Protein AF-A0A9W6XX71-F1 (afdb_monomer_lite)

pLDDT: mean 75.51, std 20.12, range [29.86, 96.31]

Radius of gyration: 28.64 Å; chains: 1; bounding box: 85×58×69 Å

Sequence (251 aa):
MATVGEQLQADGKAQLTMVEPDAYIDMEMAMSICALSDIKEYWCGKMFLGQRDFTDTMSPDRFLDFRSALQVHRTDDASPAQPALEPVAQLAAELASSIPHPPAESPAESAASTPEPATPRSTPEADTSSPDSLWHSRPMLHHFQRKFASIAVPTGVCTLGTVRVNLIDKWNKEAVSESVERVQQADRGYWELVAAVDAPPGANKSKAVHDRAQAKLLAHERTAFVTTLRFSSNAGYLIFKEKSVVAMGLT

Organism: NCBI:txid1490495

Structure (mmCIF, N/CA/C/O backbone):
data_AF-A0A9W6XX71-F1
#
_entry.id   AF-A0A9W6XX71-F1
#
loop_
_atom_site.group_PDB
_atom_site.id
_atom_site.type_symbol
_atom_site.label_atom_id
_atom_site.label_alt_id
_atom_site.label_comp_id
_atom_site.label_asym_id
_atom_site.label_entity_id
_atom_site.label_seq_id
_atom_site.pdbx_PDB_ins_code
_atom_site.Cartn_x
_atom_site.Cartn_y
_atom_site.Cartn_z
_atom_site.occupancy
_atom_site.B_iso_or_equiv
_atom_site.auth_seq_id
_atom_site.auth_comp_id
_atom_site.auth_asym_id
_atom_site.auth_atom_id
_atom_site.pdbx_PDB_model_num
ATOM 1 N N . MET A 1 1 ? 14.678 -5.775 19.109 1.00 42.50 1 MET A N 1
ATOM 2 C CA . MET A 1 1 ? 13.488 -5.610 18.271 1.00 42.50 1 MET A CA 1
ATOM 3 C C . MET A 1 1 ? 12.765 -4.467 18.928 1.00 42.50 1 MET A C 1
ATOM 5 O O . MET A 1 1 ? 12.463 -4.655 20.090 1.00 42.50 1 MET A O 1
ATOM 9 N N . ALA A 1 2 ? 12.592 -3.309 18.287 1.00 43.47 2 ALA A N 1
ATOM 10 C CA . ALA A 1 2 ? 11.574 -2.388 18.782 1.00 43.47 2 ALA A CA 1
ATOM 11 C C . ALA A 1 2 ? 10.251 -3.018 18.359 1.00 43.47 2 ALA A C 1
ATOM 13 O O . ALA A 1 2 ? 9.861 -2.981 17.194 1.00 43.47 2 ALA A O 1
ATOM 14 N N . THR A 1 3 ? 9.720 -3.844 19.248 1.00 65.44 3 THR A N 1
ATOM 15 C CA . THR A 1 3 ? 8.626 -4.764 18.940 1.00 65.44 3 THR A CA 1
ATOM 16 C C . THR A 1 3 ? 7.361 -3.923 18.755 1.00 65.44 3 THR A C 1
ATOM 18 O O . THR A 1 3 ? 7.221 -2.920 19.442 1.00 65.44 3 THR A O 1
ATOM 21 N N . VAL A 1 4 ? 6.417 -4.288 17.879 1.00 68.00 4 VAL A N 1
ATOM 22 C CA . VAL A 1 4 ? 5.135 -3.554 17.698 1.00 68.00 4 VAL A CA 1
ATOM 23 C C . VAL A 1 4 ? 4.481 -3.177 19.044 1.00 68.00 4 VAL A C 1
ATOM 25 O O . VAL A 1 4 ? 3.902 -2.103 19.190 1.00 68.00 4 VAL A O 1
ATOM 28 N N . GLY A 1 5 ? 4.655 -4.024 20.066 1.00 66.94 5 GLY A N 1
ATOM 29 C CA . GLY A 1 5 ? 4.236 -3.751 21.441 1.00 66.94 5 GLY A CA 1
ATOM 30 C C . GLY A 1 5 ? 4.867 -2.519 22.107 1.00 66.94 5 GLY A C 1
ATOM 31 O O . GLY A 1 5 ? 4.172 -1.847 22.858 1.00 66.94 5 GLY A O 1
ATOM 32 N N . GLU A 1 6 ? 6.125 -2.179 21.828 1.00 73.19 6 GLU A N 1
ATOM 33 C CA . GLU A 1 6 ? 6.808 -0.995 22.374 1.00 73.19 6 GLU A CA 1
ATOM 34 C C . GLU A 1 6 ? 6.252 0.302 21.779 1.00 73.19 6 GLU A C 1
ATOM 36 O O . GLU A 1 6 ? 5.999 1.250 22.519 1.00 73.19 6 GLU A O 1
ATOM 41 N N . GLN A 1 7 ? 5.985 0.328 20.467 1.00 73.50 7 GLN A N 1
ATOM 42 C CA . GLN A 1 7 ? 5.365 1.483 19.810 1.00 73.50 7 GLN A CA 1
ATOM 43 C C . GLN A 1 7 ? 3.929 1.690 20.303 1.00 73.50 7 GLN A C 1
ATOM 45 O O . GLN A 1 7 ? 3.541 2.803 20.649 1.00 73.50 7 GLN A O 1
ATOM 50 N N . LEU A 1 8 ? 3.153 0.608 20.412 1.00 74.69 8 LEU A N 1
ATOM 51 C CA . LEU A 1 8 ? 1.806 0.670 20.978 1.00 74.69 8 LEU A CA 1
ATOM 52 C C . LEU A 1 8 ? 1.830 1.155 22.435 1.00 74.69 8 LEU A C 1
ATOM 54 O O . LEU A 1 8 ? 0.989 1.963 22.821 1.00 74.69 8 LEU A O 1
ATOM 58 N N . GLN A 1 9 ? 2.805 0.717 23.234 1.00 78.12 9 GLN A N 1
ATOM 59 C CA . GLN A 1 9 ? 2.955 1.163 24.618 1.00 78.12 9 GLN A CA 1
ATOM 60 C C . GLN A 1 9 ? 3.371 2.639 24.715 1.00 78.12 9 GLN A C 1
ATOM 62 O O . GLN A 1 9 ? 2.862 3.351 25.582 1.00 78.12 9 GLN A O 1
ATOM 67 N N . ALA A 1 10 ? 4.240 3.119 23.819 1.00 76.75 10 ALA A N 1
ATOM 68 C CA . ALA A 1 10 ? 4.593 4.537 23.709 1.00 76.75 10 ALA A CA 1
ATOM 69 C C . ALA A 1 10 ? 3.375 5.406 23.352 1.00 76.75 10 ALA A C 1
ATOM 71 O O . ALA A 1 10 ? 3.219 6.504 23.885 1.00 76.75 10 ALA A O 1
ATOM 72 N N . ASP A 1 11 ? 2.463 4.873 22.537 1.00 75.12 11 ASP A N 1
ATOM 73 C CA . ASP A 1 11 ? 1.189 5.509 22.189 1.00 75.12 11 ASP A CA 1
ATOM 74 C C . ASP A 1 11 ? 0.114 5.369 23.293 1.00 75.12 11 ASP A C 1
ATOM 76 O O . ASP A 1 11 ? -1.035 5.773 23.103 1.00 75.12 11 ASP A O 1
ATOM 80 N N . GLY A 1 12 ? 0.460 4.792 24.453 1.00 79.38 12 GLY A N 1
ATOM 81 C CA . GLY A 1 12 ? -0.449 4.589 25.587 1.00 79.38 12 GLY A CA 1
ATOM 82 C C . GLY A 1 12 ? -1.476 3.470 25.385 1.00 79.38 12 GLY A C 1
ATOM 83 O O . GLY A 1 12 ? -2.470 3.409 26.112 1.00 79.38 12 GLY A O 1
ATOM 84 N N . LYS A 1 13 ? -1.268 2.591 24.400 1.00 82.50 13 LYS A N 1
ATOM 85 C CA . LYS A 1 13 ? -2.154 1.466 24.078 1.00 82.50 13 LYS A CA 1
ATOM 86 C C . LYS A 1 13 ? -1.747 0.202 24.833 1.00 82.50 13 LYS A C 1
ATOM 88 O O . LYS A 1 13 ? -0.634 0.071 25.341 1.00 82.50 13 LYS A O 1
ATOM 93 N N . ALA A 1 14 ? -2.677 -0.750 24.900 1.00 80.44 14 ALA A N 1
ATOM 94 C CA . ALA A 1 14 ? -2.453 -2.035 25.554 1.00 80.44 14 ALA A CA 1
ATOM 95 C C . ALA A 1 14 ? -1.282 -2.801 24.913 1.00 80.44 14 ALA A C 1
ATOM 97 O O . ALA A 1 14 ? -1.159 -2.831 23.680 1.00 80.44 14 ALA A O 1
ATOM 98 N N . GLN A 1 15 ? -0.466 -3.441 25.761 1.00 78.38 15 GLN A N 1
ATOM 99 C CA . GLN A 1 15 ? 0.651 -4.287 25.338 1.00 78.38 15 GLN A CA 1
ATOM 100 C C . GLN A 1 15 ? 0.192 -5.382 24.378 1.00 78.38 15 GLN A C 1
ATOM 102 O O . GLN A 1 15 ? -0.937 -5.869 24.455 1.00 78.38 15 GLN A O 1
ATOM 107 N N . LEU A 1 16 ? 1.092 -5.747 23.469 1.00 80.19 16 LEU A N 1
ATOM 108 C CA . LEU A 1 16 ? 0.837 -6.764 22.468 1.00 80.19 16 LEU A CA 1
ATOM 109 C C . LEU A 1 16 ? 0.915 -8.162 23.089 1.00 80.19 16 LEU A C 1
ATOM 111 O O . LEU A 1 16 ? 1.898 -8.488 23.756 1.00 80.19 16 LEU A O 1
ATOM 115 N N . THR A 1 17 ? -0.089 -9.000 22.851 1.00 82.88 17 THR A N 1
ATOM 116 C CA . THR A 1 17 ? -0.022 -10.422 23.220 1.00 82.88 17 THR A CA 1
ATOM 117 C C . THR A 1 17 ? 0.610 -11.241 22.095 1.00 82.88 17 THR A C 1
ATOM 119 O O . THR A 1 17 ? 0.560 -10.856 20.930 1.00 82.88 17 THR A O 1
ATOM 122 N N . MET A 1 18 ? 1.190 -12.399 22.421 1.00 78.38 18 MET A N 1
ATOM 123 C CA . MET A 1 18 ? 1.853 -13.262 21.429 1.00 78.38 18 MET A CA 1
ATOM 124 C C . MET A 1 18 ? 0.913 -13.796 20.336 1.00 78.38 18 MET A C 1
ATOM 126 O O . MET A 1 18 ? 1.398 -14.179 19.281 1.00 78.38 18 MET A O 1
ATOM 130 N N . VAL A 1 19 ? -0.403 -13.816 20.575 1.00 87.44 19 VAL A N 1
ATOM 131 C CA . VAL A 1 19 ? -1.414 -14.312 19.621 1.00 87.44 19 VAL A CA 1
ATOM 132 C C . VAL A 1 19 ? -1.949 -13.226 18.684 1.00 87.44 19 VAL A C 1
ATOM 134 O O . VAL A 1 19 ? -2.526 -13.534 17.646 1.00 87.44 19 VAL A O 1
ATOM 137 N N . GLU A 1 20 ? -1.768 -11.948 19.028 1.00 87.75 20 GLU A N 1
ATOM 138 C CA . GLU A 1 20 ? -2.279 -10.831 18.225 1.00 87.75 20 GLU A CA 1
ATOM 139 C C . GLU A 1 20 ? -1.620 -10.704 16.839 1.00 87.75 20 GLU A C 1
ATOM 141 O O . GLU A 1 20 ? -2.350 -10.416 15.890 1.00 87.75 20 GLU A O 1
ATOM 146 N N . PRO A 1 21 ? -0.298 -10.923 16.663 1.00 89.88 21 PRO A N 1
ATOM 147 C CA . PRO A 1 21 ? 0.316 -10.937 15.336 1.00 89.88 21 PRO A CA 1
ATOM 148 C C . PRO A 1 21 ? -0.280 -11.991 14.404 1.00 89.88 21 PRO A C 1
ATOM 150 O O . PRO A 1 21 ? -0.559 -11.684 13.248 1.00 89.88 21 PRO A O 1
ATOM 153 N N . ASP A 1 22 ? -0.499 -13.207 14.909 1.00 90.69 22 ASP A N 1
ATOM 154 C CA . ASP A 1 22 ? -1.065 -14.304 14.120 1.00 90.69 22 ASP A CA 1
ATOM 155 C C . ASP A 1 22 ? -2.507 -13.976 13.720 1.00 90.69 22 ASP A C 1
ATOM 157 O O . ASP A 1 22 ? -2.851 -14.047 12.543 1.00 90.69 22 ASP A O 1
ATOM 161 N N . ALA A 1 23 ? -3.312 -13.476 14.665 1.00 92.62 23 ALA A N 1
ATOM 162 C CA . ALA A 1 23 ? -4.669 -13.008 14.391 1.00 92.62 23 ALA A CA 1
ATOM 163 C C . ALA A 1 23 ? -4.703 -11.894 13.328 1.00 92.62 23 ALA A C 1
ATOM 165 O O . ALA A 1 23 ? -5.550 -11.909 12.438 1.00 92.62 23 ALA A O 1
ATOM 166 N N . TYR A 1 24 ? -3.770 -10.939 13.381 1.00 93.19 24 TYR A N 1
ATOM 167 C CA . TYR A 1 24 ? -3.655 -9.890 12.367 1.00 93.19 24 TYR A CA 1
ATOM 168 C C . TYR A 1 24 ? -3.319 -10.459 10.979 1.00 93.19 24 TYR A C 1
ATOM 170 O O . TYR A 1 24 ? -3.947 -10.074 9.991 1.00 93.19 24 TYR A O 1
ATOM 178 N N . ILE A 1 25 ? -2.351 -11.380 10.897 1.00 91.81 25 ILE A N 1
ATOM 179 C CA . ILE A 1 25 ? -1.960 -12.028 9.636 1.00 91.81 25 ILE A CA 1
ATOM 180 C C . ILE A 1 25 ? -3.136 -12.822 9.060 1.00 91.81 25 ILE A C 1
ATOM 182 O O . ILE A 1 25 ? -3.429 -12.691 7.872 1.00 91.81 25 ILE A O 1
ATOM 186 N N . ASP A 1 26 ? -3.841 -13.588 9.891 1.00 92.19 26 ASP A N 1
ATOM 187 C CA . ASP A 1 26 ? -5.021 -14.356 9.488 1.00 92.19 26 ASP A CA 1
ATOM 188 C C . ASP A 1 26 ? -6.131 -13.452 8.946 1.00 92.19 26 ASP A C 1
ATOM 190 O O . ASP A 1 26 ? -6.751 -13.770 7.929 1.00 92.19 26 ASP A O 1
ATOM 194 N N . MET A 1 27 ? -6.346 -12.287 9.561 1.00 92.00 27 MET A N 1
ATOM 195 C CA . MET A 1 27 ? -7.309 -11.305 9.061 1.00 92.00 27 MET A CA 1
ATOM 196 C C . MET A 1 27 ? -6.878 -10.697 7.724 1.00 92.00 27 MET A C 1
ATOM 198 O O . MET A 1 27 ? -7.704 -10.619 6.819 1.00 92.00 27 MET A O 1
ATOM 202 N N . GLU A 1 28 ? -5.608 -10.321 7.544 1.00 92.56 28 GLU A N 1
ATOM 203 C CA . GLU A 1 28 ? -5.100 -9.850 6.241 1.00 92.56 28 GLU A CA 1
ATOM 204 C C . GLU A 1 28 ? -5.256 -10.929 5.153 1.00 92.56 28 GLU A C 1
ATOM 206 O O . GLU A 1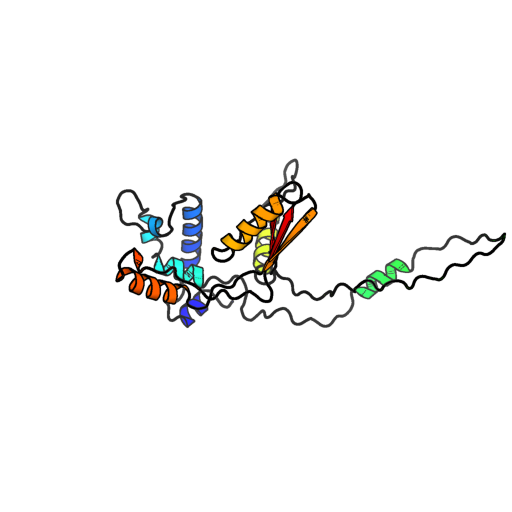 28 ? -5.676 -10.632 4.030 1.00 92.56 28 GLU A O 1
ATOM 211 N N . MET A 1 29 ? -5.003 -12.201 5.489 1.00 91.44 29 MET A N 1
ATOM 212 C CA . MET A 1 29 ? -5.257 -13.324 4.581 1.00 91.44 29 MET A CA 1
ATOM 213 C C . MET A 1 29 ? -6.748 -13.450 4.248 1.00 91.44 29 MET A C 1
ATOM 215 O O . MET A 1 29 ? -7.099 -13.535 3.069 1.00 91.44 29 MET A O 1
ATOM 219 N N . ALA A 1 30 ? -7.635 -13.402 5.243 1.00 90.62 30 ALA A N 1
ATOM 220 C CA . ALA A 1 30 ? -9.079 -13.481 5.033 1.00 90.62 30 ALA A CA 1
ATOM 221 C C . ALA A 1 30 ? -9.603 -12.326 4.161 1.00 90.62 30 ALA A C 1
ATOM 223 O O . ALA A 1 30 ? -10.383 -12.557 3.236 1.00 90.62 30 ALA A O 1
ATOM 224 N N . MET A 1 31 ? -9.122 -11.099 4.385 1.00 91.00 31 MET A N 1
ATOM 225 C CA . MET A 1 31 ? -9.464 -9.922 3.572 1.00 91.00 31 MET A CA 1
ATOM 226 C C . MET A 1 31 ? -8.976 -10.050 2.126 1.00 91.00 31 MET A C 1
ATOM 228 O O . MET A 1 31 ? -9.630 -9.554 1.210 1.00 91.00 31 MET A O 1
ATOM 232 N N . SER A 1 32 ? -7.847 -10.730 1.896 1.00 88.38 32 SER A N 1
ATOM 233 C CA . SER A 1 32 ? -7.346 -10.982 0.538 1.00 88.38 32 SER A CA 1
ATOM 234 C C . SER A 1 32 ? -8.200 -11.990 -0.244 1.00 88.38 32 SER A C 1
ATOM 236 O O . SER A 1 32 ? -8.282 -11.904 -1.469 1.00 88.38 32 SER A O 1
ATOM 238 N N . ILE A 1 33 ? -8.861 -12.920 0.457 1.00 87.56 33 ILE A N 1
ATOM 239 C CA . ILE A 1 33 ? -9.745 -13.939 -0.132 1.00 87.56 33 ILE A CA 1
ATOM 240 C C . ILE A 1 33 ? -11.153 -13.369 -0.353 1.00 87.56 33 ILE A C 1
ATOM 242 O O . ILE A 1 33 ? -11.762 -13.597 -1.398 1.00 87.56 33 ILE A O 1
ATOM 246 N N . CYS A 1 34 ? -11.662 -12.607 0.615 1.00 84.88 34 CYS A N 1
ATOM 247 C CA . CYS A 1 34 ? -13.011 -12.048 0.617 1.00 84.88 34 CYS A CA 1
ATOM 248 C C . CYS A 1 34 ? -12.976 -10.534 0.386 1.00 84.88 34 CYS A C 1
ATOM 250 O O . CYS A 1 34 ? -13.269 -9.766 1.294 1.00 84.88 34 CYS A O 1
ATOM 252 N N . ALA A 1 35 ? -12.627 -10.094 -0.824 1.00 83.56 35 ALA A N 1
ATOM 253 C CA . ALA A 1 35 ? -12.473 -8.671 -1.116 1.00 83.56 35 ALA A CA 1
ATOM 254 C C . ALA A 1 35 ? -13.804 -7.895 -1.009 1.00 83.56 35 ALA A C 1
ATOM 256 O O . ALA A 1 35 ? -14.658 -7.962 -1.895 1.00 83.56 35 ALA A O 1
ATOM 257 N N . LEU A 1 36 ? -13.953 -7.127 0.071 1.00 84.81 36 LEU A N 1
ATOM 258 C CA . LEU A 1 36 ? -15.011 -6.132 0.258 1.00 84.81 36 LEU A CA 1
ATOM 259 C C . LEU A 1 36 ? -14.553 -4.742 -0.204 1.00 84.81 36 LEU A C 1
ATOM 261 O O . LEU A 1 36 ? -13.358 -4.480 -0.358 1.00 84.81 36 LEU A O 1
ATOM 265 N N . SER A 1 37 ? -15.512 -3.845 -0.450 1.00 80.06 37 SER A N 1
ATOM 266 C CA . SER A 1 37 ? -15.225 -2.533 -1.055 1.00 80.06 37 SER A CA 1
ATOM 267 C C . SER A 1 37 ? -14.650 -1.543 -0.043 1.00 80.06 37 SER A C 1
ATOM 269 O O . SER A 1 37 ? -13.832 -0.693 -0.398 1.00 80.06 37 SER A O 1
ATOM 271 N N . ASP A 1 38 ? -15.073 -1.651 1.217 1.00 83.06 38 ASP A N 1
ATOM 272 C CA . ASP A 1 38 ? -14.593 -0.829 2.326 1.00 83.06 38 ASP A CA 1
ATOM 273 C C . ASP A 1 38 ? -14.140 -1.735 3.476 1.00 83.06 38 ASP A C 1
ATOM 275 O O . ASP A 1 38 ? -14.803 -2.709 3.834 1.00 83.06 38 ASP A O 1
ATOM 279 N N . ILE A 1 39 ? -13.018 -1.379 4.102 1.00 86.25 39 ILE A N 1
ATOM 280 C CA . ILE A 1 39 ? -12.500 -2.070 5.283 1.00 86.25 39 ILE A CA 1
ATOM 281 C C . ILE A 1 39 ? -13.529 -2.134 6.423 1.00 86.25 39 ILE A C 1
ATOM 283 O O . ILE A 1 39 ? -13.549 -3.082 7.198 1.00 86.25 39 ILE A O 1
ATOM 287 N N . LYS A 1 40 ? -14.431 -1.154 6.523 1.00 85.94 40 LYS A N 1
ATOM 288 C CA . LYS A 1 40 ? -15.486 -1.136 7.547 1.00 85.94 40 LYS A CA 1
ATOM 289 C C . LYS A 1 40 ? -16.535 -2.227 7.353 1.00 85.94 40 LYS A C 1
ATOM 291 O O . LYS A 1 40 ? -17.242 -2.548 8.306 1.00 85.94 40 LYS A O 1
ATOM 296 N N . GLU A 1 41 ? -16.661 -2.772 6.146 1.00 87.69 41 GLU A N 1
ATOM 297 C CA . GLU A 1 41 ? -17.628 -3.831 5.850 1.00 87.69 41 GLU A CA 1
ATOM 298 C C . GLU A 1 41 ? -1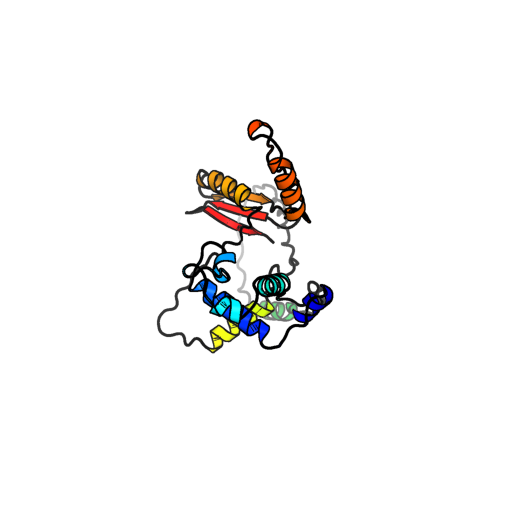7.245 -5.136 6.558 1.00 87.69 41 GLU A C 1
ATOM 300 O O . GLU A 1 41 ? -18.121 -5.804 7.096 1.00 87.69 41 GLU A O 1
ATOM 305 N N . TYR A 1 42 ? -15.950 -5.436 6.712 1.00 88.19 42 TYR A N 1
ATOM 306 C CA . TYR A 1 42 ? -15.500 -6.650 7.409 1.00 88.19 42 TYR A CA 1
ATOM 307 C C . TYR A 1 42 ? -16.002 -6.737 8.859 1.00 88.19 42 TYR A C 1
ATOM 309 O O . TYR A 1 42 ? -16.332 -7.821 9.332 1.00 88.19 42 TYR A O 1
ATOM 317 N N . TRP A 1 43 ? -16.153 -5.595 9.536 1.00 90.81 43 TRP A N 1
ATOM 318 C CA . TRP A 1 43 ? -16.686 -5.497 10.902 1.00 90.81 43 TRP A CA 1
ATOM 319 C C . TRP A 1 43 ? -18.154 -5.044 10.957 1.00 90.81 43 TRP A C 1
ATOM 321 O O . TRP A 1 43 ? -18.648 -4.614 12.002 1.00 90.81 43 TRP A O 1
ATOM 331 N N . CYS A 1 44 ? -18.887 -5.089 9.841 1.00 85.25 44 CYS A N 1
ATOM 332 C CA . CYS A 1 44 ? -20.272 -4.636 9.815 1.00 85.25 44 CYS A CA 1
ATOM 333 C C . CYS A 1 44 ? -21.206 -5.644 10.505 1.00 85.25 44 CYS A C 1
ATOM 335 O O . CYS A 1 44 ? -21.386 -6.762 10.043 1.00 85.25 44 CYS A O 1
ATOM 337 N N . GLY A 1 45 ? -21.915 -5.231 11.558 1.00 77.69 45 GLY A N 1
ATOM 338 C CA . GLY A 1 45 ? -22.895 -6.090 12.249 1.00 77.69 45 GLY A CA 1
ATOM 339 C C . GLY A 1 45 ? -24.205 -6.354 11.486 1.00 77.69 45 GLY A C 1
ATOM 340 O O . GLY A 1 45 ? -25.164 -6.862 12.065 1.00 77.69 45 GLY A O 1
ATOM 341 N N . LYS A 1 46 ? -24.311 -5.961 10.210 1.00 79.75 46 LYS A N 1
ATOM 342 C CA . LYS A 1 46 ? -25.521 -6.184 9.403 1.00 79.75 46 LYS A CA 1
ATOM 343 C C . LYS A 1 46 ? -25.565 -7.639 8.933 1.00 79.75 46 LYS A C 1
ATOM 345 O O . LYS A 1 46 ? -24.575 -8.131 8.405 1.00 79.75 46 LYS A O 1
ATOM 350 N N . MET A 1 47 ? -26.740 -8.276 9.017 1.00 67.62 47 MET A N 1
ATOM 351 C CA . MET A 1 47 ? -26.958 -9.712 8.730 1.00 67.62 47 MET A CA 1
ATOM 352 C C . MET A 1 47 ? -26.475 -10.223 7.355 1.00 67.62 47 MET A C 1
ATOM 354 O O . MET A 1 47 ? -26.410 -11.431 7.163 1.00 67.62 47 MET A O 1
ATOM 358 N N . PHE A 1 48 ? -26.133 -9.339 6.413 1.00 67.44 48 PHE A N 1
ATOM 359 C CA . PHE A 1 48 ? -25.710 -9.699 5.054 1.00 67.44 48 PHE A CA 1
ATOM 360 C C . PHE A 1 48 ? -24.392 -9.051 4.608 1.00 67.44 48 PHE A C 1
ATOM 362 O O . PHE A 1 48 ? -24.010 -9.204 3.453 1.00 67.44 48 PHE A O 1
ATOM 369 N N . LEU A 1 49 ? -23.732 -8.279 5.477 1.00 61.88 49 LEU A N 1
ATOM 370 C CA . LEU A 1 49 ? -22.631 -7.388 5.084 1.00 61.88 49 LEU A CA 1
ATOM 371 C C . LEU A 1 49 ? -21.400 -7.474 5.991 1.00 61.88 49 LEU A C 1
ATOM 373 O O . LEU A 1 49 ? -20.479 -6.700 5.776 1.00 61.88 49 LEU A O 1
ATOM 377 N N . GLY A 1 50 ? -21.354 -8.397 6.956 1.00 63.19 50 GLY A N 1
ATOM 378 C CA . GLY A 1 50 ? -20.136 -8.660 7.721 1.00 63.19 50 GLY A CA 1
ATOM 379 C C . GLY A 1 50 ? -19.984 -10.120 8.124 1.00 63.19 50 GLY A C 1
ATOM 380 O O . GLY A 1 50 ? -20.959 -10.870 8.215 1.00 63.19 50 GLY A O 1
ATOM 381 N N . GLN A 1 51 ? -18.734 -10.516 8.354 1.00 75.00 51 GLN A N 1
ATOM 382 C CA . GLN A 1 51 ? -18.390 -11.809 8.929 1.00 75.00 51 GLN A CA 1
ATOM 383 C C . GLN A 1 51 ? -18.200 -11.634 10.430 1.00 75.00 51 GLN A C 1
ATOM 385 O O . GLN A 1 51 ? -17.351 -10.870 10.885 1.00 75.00 51 GLN A O 1
ATOM 390 N N . ARG A 1 52 ? -18.995 -12.370 11.207 1.00 81.38 52 ARG A N 1
ATOM 391 C CA . ARG A 1 52 ? -18.940 -12.333 12.670 1.00 81.38 52 ARG A CA 1
ATOM 392 C C . ARG A 1 52 ? -17.546 -12.694 13.200 1.00 81.38 52 ARG A C 1
ATOM 394 O O . ARG A 1 52 ? -17.088 -12.071 14.153 1.00 81.38 52 ARG A O 1
ATOM 401 N N . ASP A 1 53 ? -16.851 -13.577 12.486 1.00 86.19 53 ASP A N 1
ATOM 402 C CA . ASP A 1 53 ? -15.487 -14.011 12.788 1.00 86.19 53 ASP A CA 1
ATOM 403 C C . ASP A 1 53 ? -14.502 -12.836 12.887 1.00 86.19 53 ASP A C 1
ATOM 405 O O . ASP A 1 53 ? -13.673 -12.824 13.784 1.00 86.19 53 ASP A O 1
ATOM 409 N N . PHE A 1 54 ? -14.633 -11.786 12.064 1.00 88.75 54 PHE A N 1
ATOM 410 C CA . PHE A 1 54 ? -13.734 -10.625 12.140 1.00 88.75 54 PHE A CA 1
ATOM 411 C C . PHE A 1 54 ? -13.858 -9.882 13.469 1.00 88.75 54 PHE A C 1
ATOM 413 O O . PHE A 1 54 ? -12.855 -9.462 14.040 1.00 88.75 54 PHE A O 1
ATOM 420 N N . THR A 1 55 ? -15.089 -9.726 13.962 1.00 87.06 55 THR A N 1
ATOM 421 C CA . THR A 1 55 ? -15.346 -9.051 15.242 1.00 87.06 55 THR A CA 1
ATOM 422 C C . THR A 1 55 ? -14.888 -9.906 16.417 1.00 87.06 55 THR A C 1
ATOM 424 O O . THR A 1 55 ? -14.373 -9.365 17.395 1.00 87.06 55 THR A O 1
ATOM 427 N N . ASP A 1 56 ? -15.048 -11.224 16.303 1.00 89.50 56 ASP A N 1
ATOM 428 C CA . ASP A 1 56 ? -14.641 -12.180 17.330 1.00 89.50 56 ASP A CA 1
ATOM 429 C C . ASP A 1 56 ? -13.102 -12.347 17.376 1.00 89.50 56 ASP A C 1
ATOM 431 O O . ASP A 1 56 ? -12.552 -12.602 18.447 1.00 89.50 56 ASP A O 1
ATOM 435 N N . THR A 1 57 ? -12.391 -12.147 16.254 1.00 91.50 57 THR A N 1
ATOM 436 C CA . THR A 1 57 ? -10.920 -12.222 16.174 1.00 91.50 57 THR A CA 1
ATOM 437 C C . THR A 1 57 ? -10.223 -10.964 16.697 1.00 91.50 57 THR A C 1
ATOM 439 O O . THR A 1 57 ? -9.321 -11.065 17.529 1.00 91.50 57 THR A O 1
ATOM 442 N N . MET A 1 58 ? -10.591 -9.772 16.213 1.00 92.44 58 MET A N 1
ATOM 443 C CA . MET A 1 58 ? -9.956 -8.513 16.628 1.00 92.44 58 MET A CA 1
ATOM 444 C C . MET A 1 58 ? -10.877 -7.321 16.364 1.00 92.44 58 MET A C 1
ATOM 446 O O . MET A 1 58 ? -11.548 -7.257 15.340 1.00 92.44 58 MET A O 1
ATOM 450 N N . SER A 1 59 ? -10.883 -6.322 17.250 1.00 91.19 59 SER A N 1
ATOM 451 C CA . SER A 1 59 ? -11.652 -5.096 17.008 1.00 91.19 59 SER A CA 1
ATOM 452 C C . SER A 1 59 ? -11.059 -4.268 15.849 1.00 91.19 59 SER A C 1
ATOM 454 O O . SER A 1 59 ? -9.843 -4.297 15.634 1.00 91.19 59 SER A O 1
ATOM 456 N N . PRO A 1 60 ? -11.876 -3.482 15.120 1.00 91.44 60 PRO A N 1
ATOM 457 C CA . PRO A 1 60 ? -11.392 -2.687 13.989 1.00 91.44 60 PRO A CA 1
ATOM 458 C C . PRO A 1 60 ? -10.357 -1.637 14.415 1.00 91.44 60 PRO A C 1
ATOM 460 O O . PRO A 1 60 ? -9.364 -1.432 13.721 1.00 91.44 60 PRO A O 1
ATOM 463 N N . ASP A 1 61 ? -10.546 -1.010 15.579 1.00 90.06 61 ASP A N 1
ATOM 464 C CA . ASP A 1 61 ? -9.592 -0.034 16.114 1.00 90.06 61 ASP A CA 1
ATOM 465 C C . ASP A 1 61 ? -8.255 -0.703 16.458 1.00 90.06 61 ASP A C 1
ATOM 467 O O . ASP A 1 61 ? -7.198 -0.185 16.104 1.00 90.06 61 ASP A O 1
ATOM 471 N N . ARG A 1 62 ? -8.284 -1.899 17.067 1.00 90.31 62 ARG A N 1
ATOM 472 C CA . ARG A 1 62 ? -7.063 -2.647 17.399 1.00 90.31 62 ARG A CA 1
ATOM 473 C C . ARG A 1 62 ? -6.318 -3.101 16.145 1.00 90.31 62 ARG A C 1
ATOM 475 O O . ARG A 1 62 ? -5.093 -3.010 16.113 1.00 90.31 62 ARG A O 1
ATOM 482 N N . PHE A 1 63 ? -7.045 -3.522 15.112 1.00 91.62 63 PHE A N 1
ATOM 483 C CA . PHE A 1 63 ? -6.472 -3.877 13.815 1.00 91.62 63 PHE A CA 1
ATOM 484 C C . PHE A 1 63 ? -5.759 -2.684 13.162 1.00 91.62 63 PHE A C 1
ATOM 486 O O . PHE A 1 63 ? -4.612 -2.802 12.729 1.00 91.62 63 PHE A O 1
ATOM 493 N N . LEU A 1 64 ? -6.407 -1.515 13.123 1.00 89.81 64 LEU A N 1
ATOM 494 C CA . LEU A 1 64 ? -5.813 -0.296 12.562 1.00 89.81 64 LEU A CA 1
ATOM 495 C C . LEU A 1 64 ? -4.618 0.194 13.385 1.00 89.81 64 LEU A C 1
ATOM 497 O O . LEU A 1 64 ? -3.607 0.602 12.810 1.00 89.81 64 LEU A O 1
ATOM 501 N N . ASP A 1 65 ? -4.709 0.114 14.711 1.00 87.88 65 ASP A N 1
ATOM 502 C CA . ASP A 1 65 ? -3.616 0.446 15.619 1.00 87.88 65 ASP A CA 1
ATOM 503 C C . ASP A 1 65 ? -2.392 -0.428 15.348 1.00 87.88 65 ASP A C 1
ATOM 505 O O . ASP A 1 65 ? -1.297 0.101 15.147 1.00 87.88 65 ASP A O 1
ATOM 509 N N . PHE A 1 66 ? -2.586 -1.747 15.264 1.00 89.12 66 PHE A N 1
ATOM 510 C CA . PHE A 1 66 ? -1.525 -2.693 14.929 1.00 89.12 66 PHE A CA 1
ATOM 511 C C . PHE A 1 66 ? -0.915 -2.380 13.562 1.00 89.12 66 PHE A C 1
ATOM 513 O O . PHE A 1 66 ? 0.301 -2.232 13.446 1.00 89.12 66 PHE A O 1
ATOM 520 N N . ARG A 1 67 ? -1.757 -2.201 12.536 1.00 89.12 67 ARG A N 1
ATOM 521 C CA . ARG A 1 67 ? -1.323 -1.881 11.170 1.00 89.12 67 ARG A CA 1
ATOM 522 C C . ARG A 1 67 ? -0.491 -0.603 11.110 1.00 89.12 67 ARG A C 1
ATOM 524 O O . ARG A 1 67 ? 0.473 -0.543 10.357 1.00 89.12 67 ARG A O 1
ATOM 531 N N . SER A 1 68 ? -0.855 0.410 11.896 1.00 84.50 68 SER A N 1
ATOM 532 C CA . SER A 1 68 ? -0.123 1.681 11.959 1.00 84.50 68 SER A CA 1
ATOM 533 C C . SER A 1 68 ? 1.218 1.580 12.690 1.00 84.50 68 SER A C 1
ATOM 535 O O . SER A 1 68 ? 2.142 2.322 12.369 1.00 84.50 68 SER A O 1
ATOM 537 N N . ALA A 1 69 ? 1.331 0.657 13.648 1.00 85.31 69 ALA A N 1
ATOM 538 C CA . ALA A 1 69 ? 2.530 0.442 14.452 1.00 85.31 69 ALA A CA 1
ATOM 539 C C . ALA A 1 69 ? 3.487 -0.605 13.851 1.00 85.31 69 ALA A C 1
ATOM 541 O O . ALA A 1 69 ? 4.591 -0.791 14.363 1.00 85.31 69 ALA A O 1
ATOM 542 N N . LEU A 1 70 ? 3.080 -1.302 12.784 1.00 84.88 70 LEU A N 1
ATOM 543 C CA . LEU A 1 70 ? 3.875 -2.347 12.151 1.00 84.88 70 LEU A CA 1
ATOM 544 C C . LEU A 1 70 ? 5.121 -1.756 11.474 1.00 84.88 70 LEU A C 1
ATOM 546 O O . LEU A 1 70 ? 5.032 -1.072 10.456 1.00 84.88 70 LEU A O 1
ATOM 550 N N . GLN A 1 71 ? 6.293 -2.071 12.023 1.00 79.62 71 GLN A N 1
ATOM 551 C CA . GLN A 1 71 ? 7.595 -1.701 11.469 1.00 79.62 71 GLN A CA 1
ATOM 552 C C . GLN A 1 71 ? 8.414 -2.958 11.174 1.00 79.62 71 GLN A C 1
ATOM 554 O O . GLN A 1 71 ? 8.476 -3.885 11.980 1.00 79.62 71 GLN A O 1
ATOM 559 N N . VAL A 1 72 ? 9.032 -2.992 9.993 1.00 75.81 72 VAL A N 1
ATOM 560 C CA . VAL A 1 72 ? 9.791 -4.156 9.500 1.00 75.81 72 VAL A CA 1
ATOM 561 C C . VAL A 1 72 ? 11.289 -4.055 9.826 1.00 75.81 72 VAL A C 1
ATOM 563 O O . VAL A 1 72 ? 11.985 -5.071 9.853 1.00 75.81 72 VAL A O 1
ATOM 566 N N . HIS A 1 73 ? 11.784 -2.854 10.127 1.00 70.44 73 HIS A N 1
ATOM 567 C CA . HIS A 1 73 ? 13.167 -2.614 10.533 1.00 70.44 73 HIS A CA 1
ATOM 568 C C . HIS A 1 73 ? 13.265 -2.228 12.003 1.00 70.44 73 HIS A C 1
ATOM 570 O O . HIS A 1 73 ? 12.289 -1.840 12.641 1.00 70.44 73 HIS A O 1
ATOM 576 N N . ARG A 1 74 ? 14.482 -2.309 12.537 1.00 63.41 74 ARG A N 1
ATOM 577 C CA . ARG A 1 74 ? 14.805 -1.783 13.857 1.00 63.41 74 ARG A CA 1
ATOM 578 C C . ARG A 1 74 ? 15.029 -0.274 13.751 1.00 63.41 74 ARG A C 1
ATOM 580 O O . ARG A 1 74 ? 15.659 0.191 12.805 1.00 63.41 74 ARG A O 1
ATOM 587 N N . THR A 1 75 ? 14.534 0.489 14.718 1.00 56.56 75 THR A N 1
ATOM 588 C CA . THR A 1 75 ? 14.768 1.942 14.798 1.00 56.56 75 THR A CA 1
ATOM 589 C C . THR A 1 75 ? 16.236 2.269 15.100 1.00 56.56 75 THR A C 1
ATOM 591 O O . THR A 1 75 ? 16.724 3.317 14.695 1.00 56.56 75 THR A O 1
ATOM 594 N N . ASP A 1 76 ? 16.950 1.343 15.751 1.00 55.69 76 ASP A N 1
ATOM 595 C CA . ASP A 1 76 ? 18.376 1.478 16.087 1.00 55.69 76 ASP A CA 1
ATOM 596 C C . ASP A 1 76 ? 19.312 1.199 14.902 1.00 55.69 76 ASP A C 1
ATOM 598 O O . ASP A 1 76 ? 20.484 1.572 14.941 1.00 55.69 76 ASP A O 1
ATOM 602 N N . ASP A 1 77 ? 18.803 0.563 13.841 1.00 51.31 77 ASP A N 1
ATOM 603 C CA . ASP A 1 77 ? 19.541 0.361 12.598 1.00 51.31 77 ASP A CA 1
ATOM 604 C C . ASP A 1 77 ? 19.454 1.661 11.786 1.00 51.31 77 ASP A C 1
ATOM 606 O O . ASP A 1 77 ? 18.813 1.733 10.739 1.00 51.31 77 ASP A O 1
ATOM 610 N N . ALA A 1 78 ? 20.061 2.736 12.295 1.00 53.94 78 ALA A N 1
ATOM 611 C CA . ALA A 1 78 ? 20.398 3.868 11.445 1.00 53.94 78 ALA A CA 1
ATOM 612 C C . ALA A 1 78 ? 21.191 3.330 10.246 1.00 53.94 78 ALA A C 1
ATOM 614 O O . ALA A 1 78 ? 22.038 2.450 10.432 1.00 53.94 78 ALA A O 1
ATOM 615 N N . SER A 1 79 ? 20.890 3.849 9.043 1.00 47.09 79 SER A N 1
ATOM 616 C CA . SER A 1 79 ? 21.630 3.614 7.791 1.00 47.09 79 SER A CA 1
ATOM 617 C C . SER A 1 79 ? 23.074 3.241 8.109 1.00 47.09 79 SER A C 1
ATOM 619 O O . SER A 1 79 ? 23.720 4.065 8.764 1.00 47.09 79 SER A O 1
ATOM 621 N N . PRO A 1 80 ? 23.575 2.050 7.725 1.00 45.69 80 PRO A N 1
ATOM 622 C CA . PRO A 1 80 ? 24.879 1.588 8.171 1.00 45.69 80 PRO A CA 1
ATOM 623 C C . PRO A 1 80 ? 25.909 2.678 7.887 1.00 45.69 80 PRO A C 1
ATOM 625 O O . PRO A 1 80 ? 26.237 2.958 6.734 1.00 45.69 80 PRO A O 1
ATOM 628 N N . ALA A 1 81 ? 26.367 3.340 8.953 1.00 49.06 81 ALA A N 1
ATOM 629 C CA . ALA A 1 81 ? 27.532 4.192 8.889 1.00 49.06 81 ALA A CA 1
ATOM 630 C C . ALA A 1 81 ? 28.656 3.283 8.393 1.00 49.06 81 ALA A C 1
ATOM 632 O O . ALA A 1 81 ? 28.880 2.207 8.952 1.00 49.06 81 ALA A O 1
ATOM 633 N N . GLN A 1 82 ? 29.251 3.682 7.273 1.00 44.69 82 GLN A N 1
ATOM 634 C CA . GLN A 1 82 ? 30.202 2.904 6.493 1.00 44.69 82 GLN A CA 1
ATOM 635 C C . GLN A 1 82 ? 31.193 2.159 7.407 1.00 44.69 82 GLN A C 1
ATOM 637 O O . GLN A 1 82 ? 31.931 2.815 8.148 1.00 44.69 82 GLN A O 1
ATOM 642 N N . PRO A 1 83 ? 31.272 0.814 7.373 1.00 37.03 83 PRO A N 1
ATOM 643 C CA . PRO A 1 83 ? 32.479 0.164 7.845 1.00 37.03 83 PRO A CA 1
ATOM 644 C C . PRO A 1 83 ? 33.607 0.607 6.910 1.00 37.03 83 PRO A C 1
ATOM 646 O O . PRO A 1 83 ? 33.521 0.432 5.693 1.00 37.03 83 PRO A O 1
ATOM 649 N N . ALA A 1 84 ? 34.621 1.250 7.489 1.00 37.28 84 ALA A N 1
ATOM 650 C CA . ALA A 1 84 ? 35.825 1.662 6.787 1.00 37.28 84 ALA A CA 1
ATOM 651 C C . ALA A 1 84 ? 36.377 0.488 5.963 1.00 37.28 84 ALA A C 1
ATOM 653 O O . ALA A 1 84 ? 36.503 -0.635 6.454 1.00 37.28 84 ALA A O 1
ATOM 654 N N . LEU A 1 85 ? 36.640 0.774 4.692 1.00 45.25 85 LEU A N 1
ATOM 655 C CA . LEU A 1 85 ? 37.172 -0.147 3.698 1.00 45.25 85 LEU A CA 1
ATOM 656 C C . LEU A 1 85 ? 38.497 -0.762 4.166 1.00 45.25 85 LEU A C 1
ATOM 658 O O . LEU A 1 85 ? 39.446 -0.033 4.411 1.00 45.25 85 LEU A O 1
ATOM 662 N N . GLU A 1 86 ? 38.570 -2.092 4.179 1.00 37.84 86 GLU A N 1
ATOM 663 C CA . GLU A 1 86 ? 39.798 -2.899 4.108 1.00 37.84 86 GLU A CA 1
ATOM 664 C C . GLU A 1 86 ? 39.459 -4.187 3.312 1.00 37.84 86 GLU A C 1
ATOM 666 O O . GLU A 1 86 ? 38.298 -4.608 3.285 1.00 37.84 86 GLU A O 1
ATOM 671 N N . PRO A 1 87 ? 40.381 -4.769 2.523 1.00 47.84 87 PRO A N 1
ATOM 672 C CA . PRO A 1 87 ? 40.367 -4.542 1.084 1.00 47.84 87 PRO A CA 1
ATOM 673 C C . PRO A 1 87 ? 40.105 -5.829 0.286 1.00 47.84 87 PRO A C 1
ATOM 675 O O . PRO A 1 87 ? 40.949 -6.715 0.189 1.00 47.84 87 PRO A O 1
ATOM 678 N N . VAL A 1 88 ? 38.978 -5.876 -0.428 1.00 43.78 88 VAL A N 1
ATOM 679 C CA . VAL A 1 88 ? 38.731 -6.872 -1.498 1.00 43.78 88 VAL A CA 1
ATOM 680 C C . VAL A 1 88 ? 39.546 -6.540 -2.770 1.00 43.78 88 VAL A C 1
ATOM 682 O O . VAL A 1 88 ? 39.665 -7.354 -3.684 1.00 43.78 88 VAL A O 1
ATOM 685 N N . ALA A 1 89 ? 40.189 -5.365 -2.809 1.00 45.19 89 ALA A N 1
ATOM 686 C CA . ALA A 1 89 ? 41.010 -4.890 -3.923 1.00 45.19 89 ALA A CA 1
ATOM 687 C C . ALA A 1 89 ? 42.278 -5.731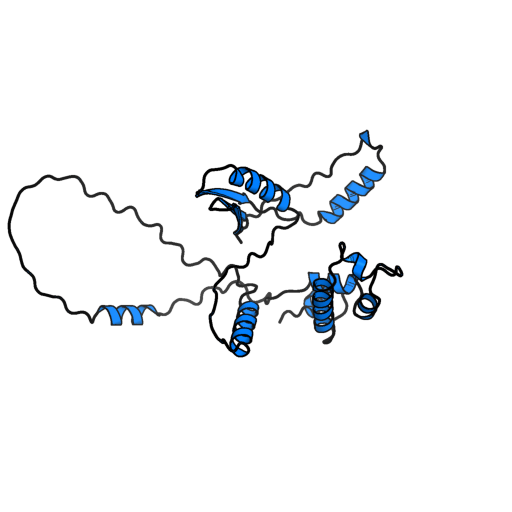 -4.183 1.00 45.19 89 ALA A C 1
ATOM 689 O O . ALA A 1 89 ? 42.802 -5.710 -5.295 1.00 45.19 89 ALA A O 1
ATOM 690 N N . GLN A 1 90 ? 42.761 -6.501 -3.202 1.00 41.16 90 GLN A N 1
ATOM 691 C CA . GLN A 1 90 ? 43.988 -7.292 -3.365 1.00 41.16 90 GLN A CA 1
ATOM 692 C C . GLN A 1 90 ? 43.772 -8.562 -4.208 1.00 41.16 90 GLN A C 1
ATOM 694 O O . GLN A 1 90 ? 44.661 -8.940 -4.967 1.00 41.16 90 GLN A O 1
ATOM 699 N N . LEU A 1 91 ? 42.571 -9.156 -4.187 1.00 41.34 91 LEU A N 1
ATOM 700 C CA . LEU A 1 91 ? 42.283 -10.380 -4.949 1.00 41.34 91 LEU A CA 1
ATOM 701 C C . LEU A 1 91 ? 42.120 -10.117 -6.460 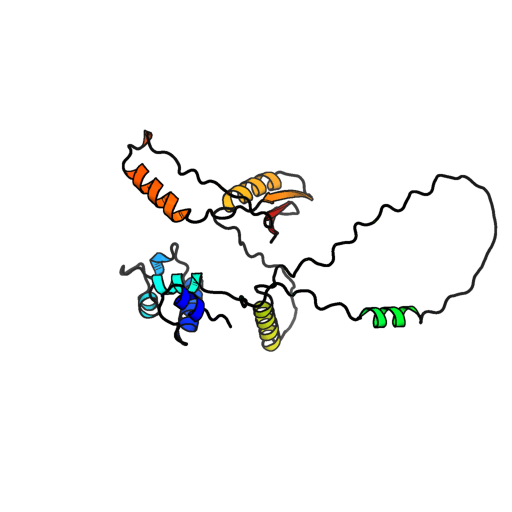1.00 41.34 91 LEU A C 1
ATOM 703 O O . LEU A 1 91 ? 42.399 -10.984 -7.285 1.00 41.34 91 LEU A O 1
ATOM 707 N N . ALA A 1 92 ? 41.697 -8.904 -6.835 1.00 47.03 92 ALA A N 1
ATOM 708 C CA . ALA A 1 92 ? 41.543 -8.506 -8.235 1.00 47.03 92 ALA A CA 1
ATOM 709 C C . ALA A 1 92 ? 42.886 -8.149 -8.902 1.00 47.03 92 ALA A C 1
ATOM 711 O O . ALA A 1 92 ? 43.057 -8.374 -10.100 1.00 47.03 92 ALA A O 1
ATOM 712 N N . ALA A 1 93 ? 43.852 -7.636 -8.132 1.00 46.25 93 ALA A N 1
ATOM 713 C CA . ALA A 1 93 ? 45.181 -7.296 -8.639 1.00 46.25 93 ALA A CA 1
ATOM 714 C C . ALA A 1 93 ? 46.043 -8.542 -8.911 1.00 46.25 93 ALA A C 1
ATOM 716 O O . ALA A 1 93 ? 46.815 -8.562 -9.870 1.00 46.25 93 ALA A O 1
ATOM 717 N N . GLU A 1 94 ? 45.877 -9.607 -8.120 1.00 43.22 94 GLU A N 1
ATOM 718 C CA . GLU A 1 94 ? 46.659 -10.840 -8.274 1.00 43.22 94 GLU A CA 1
ATOM 719 C C . GLU A 1 94 ? 46.293 -11.600 -9.565 1.00 43.22 94 GLU A C 1
ATOM 721 O O . GLU A 1 94 ? 47.177 -12.079 -10.278 1.00 43.22 94 GLU A O 1
ATOM 726 N N . LEU A 1 95 ? 45.008 -11.593 -9.947 1.00 43.88 95 LEU A N 1
ATOM 727 C CA . LEU A 1 95 ? 44.506 -12.222 -11.178 1.00 43.88 95 LEU A CA 1
ATOM 728 C C . LEU A 1 95 ? 44.910 -11.486 -12.468 1.00 43.88 95 LEU A C 1
ATOM 730 O O . LEU A 1 95 ? 44.967 -12.107 -13.529 1.00 43.88 95 LEU A O 1
ATOM 734 N N . ALA A 1 96 ? 45.233 -10.193 -12.391 1.00 47.88 96 ALA A N 1
ATOM 735 C CA . ALA A 1 96 ? 45.646 -9.398 -13.550 1.00 47.88 96 ALA A CA 1
ATOM 736 C C . ALA A 1 96 ? 47.135 -9.569 -13.916 1.00 47.88 96 ALA A C 1
ATOM 738 O O . ALA A 1 96 ? 47.533 -9.227 -15.028 1.00 47.88 96 ALA A O 1
ATOM 739 N N . SER A 1 97 ? 47.959 -10.122 -13.016 1.00 47.34 97 SER A N 1
ATOM 740 C CA . SER A 1 97 ? 49.411 -10.259 -13.223 1.00 47.34 97 SER A CA 1
ATOM 741 C C . SER A 1 97 ? 49.846 -11.539 -13.960 1.00 47.34 97 SER A C 1
ATOM 743 O O . SER A 1 97 ? 51.019 -11.675 -14.299 1.00 47.34 97 SER A O 1
ATOM 745 N N . SER A 1 98 ? 48.923 -12.468 -14.247 1.00 45.62 98 SER A N 1
ATOM 746 C CA . SER A 1 98 ? 49.239 -13.815 -14.770 1.00 45.62 98 SER A CA 1
ATOM 747 C C . SER A 1 98 ? 48.966 -14.051 -16.268 1.00 45.62 98 SER A C 1
ATOM 749 O O . SER A 1 98 ? 48.917 -15.203 -16.695 1.00 45.62 98 SER A O 1
ATOM 751 N N . ILE A 1 99 ? 48.816 -13.016 -17.105 1.00 45.00 99 ILE A N 1
ATOM 752 C CA . ILE A 1 99 ? 48.632 -13.205 -18.562 1.00 45.00 99 ILE A CA 1
ATOM 753 C C . ILE A 1 99 ? 49.914 -12.807 -19.324 1.00 45.00 99 ILE A C 1
ATOM 755 O O . ILE A 1 99 ? 50.304 -11.641 -19.267 1.00 45.00 99 ILE A O 1
ATOM 759 N N . PRO A 1 100 ? 50.583 -13.727 -20.053 1.00 38.69 100 PRO A N 1
ATOM 760 C CA . PRO A 1 100 ? 51.809 -13.419 -20.786 1.00 38.69 100 PRO A CA 1
ATOM 761 C C . PRO A 1 100 ? 51.544 -12.695 -22.119 1.00 38.69 100 PRO A C 1
ATOM 763 O O . PRO A 1 100 ? 50.571 -12.965 -22.823 1.00 38.69 100 PRO A O 1
ATOM 766 N N . HIS A 1 101 ? 52.454 -11.781 -22.461 1.00 42.66 101 HIS A N 1
ATOM 767 C CA . HIS A 1 101 ? 52.448 -10.931 -23.657 1.00 42.66 101 HIS A CA 1
ATOM 768 C C . HIS A 1 101 ? 53.012 -11.673 -24.894 1.00 42.66 101 HIS A C 1
ATOM 770 O O . HIS A 1 101 ? 54.030 -12.355 -24.752 1.00 42.66 101 HIS A O 1
ATOM 776 N N . PRO A 1 102 ? 52.436 -11.539 -26.106 1.00 41.41 102 PRO A N 1
ATOM 777 C CA . PRO A 1 102 ? 53.083 -11.980 -27.346 1.00 41.41 102 PRO A CA 1
ATOM 778 C C . PRO A 1 102 ? 54.072 -10.916 -27.880 1.00 41.41 102 PRO A C 1
ATOM 780 O O . PRO A 1 102 ? 53.926 -9.735 -27.555 1.00 41.41 102 PRO A O 1
ATOM 783 N N . PRO A 1 103 ? 55.096 -11.300 -28.672 1.00 40.28 103 PRO A N 1
ATOM 784 C CA . PRO A 1 103 ? 56.184 -10.401 -29.041 1.00 40.28 103 PRO A CA 1
ATOM 785 C C . PRO A 1 103 ? 55.849 -9.495 -30.233 1.00 40.28 103 PRO A C 1
ATOM 787 O O . PRO A 1 103 ? 54.993 -9.790 -31.063 1.00 40.28 103 PRO A O 1
ATOM 790 N N . ALA A 1 104 ? 56.576 -8.380 -30.264 1.00 44.47 104 ALA A N 1
ATOM 791 C CA . ALA A 1 104 ? 56.436 -7.241 -31.156 1.00 44.47 104 ALA A CA 1
ATOM 792 C C . ALA A 1 104 ? 56.883 -7.503 -32.604 1.00 44.47 104 ALA A C 1
ATOM 794 O O . ALA A 1 104 ? 57.939 -8.089 -32.833 1.00 44.47 104 ALA A O 1
ATOM 795 N N . GLU A 1 105 ? 56.157 -6.913 -33.557 1.00 30.06 105 GLU A N 1
ATOM 796 C CA . GLU A 1 105 ? 56.654 -6.588 -34.897 1.00 30.06 105 GLU A CA 1
ATOM 797 C C . GLU A 1 105 ? 56.342 -5.119 -35.237 1.00 30.06 105 GLU A C 1
ATOM 799 O O . GLU A 1 105 ? 55.279 -4.585 -34.922 1.00 30.06 105 GLU A O 1
ATOM 804 N N . SER A 1 106 ? 57.320 -4.459 -35.852 1.00 34.03 106 SER A N 1
ATOM 805 C CA . SER A 1 106 ? 57.342 -3.090 -36.395 1.00 34.03 106 SER A CA 1
ATOM 806 C C . SER A 1 106 ? 58.499 -3.048 -37.420 1.00 34.03 106 SER A C 1
ATOM 808 O O . SER A 1 106 ? 59.352 -3.938 -37.318 1.00 34.03 106 SER A O 1
ATOM 810 N N . PRO A 1 107 ? 58.680 -2.049 -38.321 1.00 53.00 107 PRO A N 1
ATOM 811 C CA . PRO A 1 107 ? 57.848 -0.887 -38.708 1.00 53.00 107 PRO A CA 1
ATOM 812 C C . PRO A 1 107 ? 57.723 -0.675 -40.247 1.00 53.00 107 PRO A C 1
ATOM 814 O O . PRO A 1 107 ? 58.431 -1.312 -41.019 1.00 53.00 107 PRO A O 1
ATOM 817 N N . ALA A 1 108 ? 56.897 0.311 -40.652 1.00 29.86 108 ALA A N 1
ATOM 818 C CA . ALA A 1 108 ? 57.018 1.275 -41.787 1.00 29.86 108 ALA A CA 1
ATOM 819 C C . ALA A 1 108 ? 55.599 1.593 -42.326 1.00 29.86 108 ALA A C 1
ATOM 821 O O . ALA A 1 108 ? 54.771 0.696 -42.369 1.00 29.86 108 ALA A O 1
ATOM 822 N N . GLU A 1 109 ? 55.158 2.785 -42.739 1.00 29.94 109 GLU A N 1
ATOM 823 C CA . GLU A 1 109 ? 55.757 4.067 -43.134 1.00 29.94 109 GLU A CA 1
ATOM 824 C C . GLU A 1 109 ? 54.599 5.108 -43.156 1.00 29.94 109 GLU A C 1
ATOM 826 O O . GLU A 1 109 ? 53.506 4.799 -43.616 1.00 29.94 109 GLU A O 1
ATOM 831 N N . SER A 1 110 ? 54.789 6.309 -42.600 1.00 32.22 110 SER A N 1
ATOM 832 C CA . SER A 1 110 ? 54.790 7.602 -43.321 1.00 32.22 110 SER A CA 1
ATOM 833 C C . SER A 1 110 ? 53.493 8.449 -43.340 1.00 32.22 110 SER A C 1
ATOM 835 O O . SER A 1 110 ? 52.406 7.995 -43.676 1.00 32.22 110 SER A O 1
ATOM 837 N N . ALA A 1 111 ? 53.721 9.741 -43.058 1.00 34.34 111 ALA A N 1
ATOM 838 C CA . ALA A 1 111 ? 52.967 10.949 -43.421 1.00 34.34 111 ALA A CA 1
ATOM 839 C C . ALA A 1 111 ? 51.689 11.358 -42.643 1.00 34.34 111 ALA A C 1
ATOM 841 O O . ALA A 1 111 ? 50.552 11.118 -43.030 1.00 34.34 111 ALA A O 1
ATOM 842 N N . ALA A 1 112 ? 51.956 12.121 -41.580 1.00 32.00 112 ALA A N 1
ATOM 843 C CA . ALA A 1 112 ? 51.278 13.325 -41.085 1.00 32.00 112 ALA A CA 1
ATOM 844 C C . ALA A 1 112 ? 49.977 13.836 -41.760 1.00 32.00 112 ALA A C 1
ATOM 846 O O . ALA A 1 112 ? 49.981 14.327 -42.888 1.00 32.00 112 ALA A O 1
ATOM 847 N N . SER A 1 113 ? 48.924 13.953 -40.944 1.00 33.56 113 SER A N 1
ATOM 848 C CA . SER A 1 113 ? 48.124 15.181 -40.782 1.00 33.56 113 SER A CA 1
ATOM 849 C C . SER A 1 113 ? 47.393 15.144 -39.436 1.00 33.56 113 SER A C 1
ATOM 851 O O . SER A 1 113 ? 46.574 14.268 -39.177 1.00 33.56 113 SER A O 1
ATOM 853 N N . THR A 1 114 ? 47.744 16.088 -38.566 1.00 38.75 114 THR A N 1
ATOM 854 C CA . THR A 1 114 ? 47.197 16.290 -37.219 1.00 38.75 114 THR A CA 1
ATOM 855 C C . THR A 1 114 ? 45.790 16.891 -37.275 1.00 38.75 114 THR A C 1
ATOM 857 O O . THR A 1 114 ? 45.592 17.897 -37.957 1.00 38.75 114 THR A O 1
ATOM 860 N N . PRO A 1 115 ? 44.855 16.373 -36.465 1.00 35.44 115 PRO A N 1
ATOM 861 C CA . PRO A 1 115 ? 44.021 17.240 -35.640 1.00 35.44 115 PRO A CA 1
ATOM 862 C C . PRO A 1 115 ? 44.166 16.902 -34.145 1.00 35.44 115 PRO A C 1
ATOM 864 O O . PRO A 1 115 ? 44.534 15.792 -33.770 1.00 35.44 115 PRO A O 1
ATOM 867 N N . GLU A 1 116 ? 43.931 17.920 -33.317 1.00 37.53 116 GLU A N 1
ATOM 868 C CA . GLU A 1 116 ? 44.070 17.971 -31.855 1.00 37.53 116 GLU A CA 1
ATOM 869 C C . GLU A 1 116 ? 43.587 16.725 -31.084 1.00 37.53 116 GLU A C 1
ATOM 871 O O . GLU A 1 116 ? 42.546 16.151 -31.420 1.00 37.53 116 GLU A O 1
ATOM 876 N N . PRO A 1 117 ? 44.250 16.352 -29.970 1.00 36.06 117 PRO A N 1
ATOM 877 C CA . PRO A 1 117 ? 43.701 15.370 -29.051 1.00 36.06 117 PRO A CA 1
ATOM 878 C C . PRO A 1 117 ? 42.539 15.997 -28.274 1.00 36.06 117 PRO A C 1
ATOM 880 O O . PRO A 1 117 ? 42.725 16.853 -27.409 1.00 36.06 117 PRO A O 1
ATOM 883 N N . ALA A 1 118 ? 41.327 15.535 -28.573 1.00 36.34 118 ALA A N 1
ATOM 884 C CA . ALA A 1 118 ? 40.173 15.742 -27.718 1.00 36.34 118 ALA A CA 1
ATOM 885 C C . ALA A 1 118 ? 40.492 15.231 -26.305 1.00 36.34 118 ALA A C 1
ATOM 887 O O . ALA A 1 118 ? 40.754 14.045 -26.095 1.00 36.34 118 ALA A O 1
ATOM 888 N N . THR A 1 119 ? 40.459 16.147 -25.341 1.00 36.62 119 THR A N 1
ATOM 889 C CA . THR A 1 119 ? 40.415 15.872 -23.907 1.00 36.62 119 THR A CA 1
ATOM 890 C C . THR A 1 119 ? 39.424 14.735 -23.626 1.00 36.62 119 THR A C 1
ATOM 892 O O . THR A 1 119 ? 38.257 14.861 -24.015 1.00 36.62 119 THR A O 1
ATOM 895 N N . PRO A 1 120 ? 39.814 13.639 -22.948 1.00 33.78 120 PRO A N 1
ATOM 896 C CA . PRO A 1 120 ? 38.842 12.672 -22.470 1.00 33.78 120 PRO A CA 1
ATOM 897 C C . PRO A 1 120 ? 37.955 13.376 -21.441 1.00 33.78 120 PRO A C 1
ATOM 899 O O . PRO A 1 120 ? 38.386 13.734 -20.347 1.00 33.78 120 PRO A O 1
ATOM 902 N N . ARG A 1 121 ? 36.713 13.640 -21.854 1.00 30.66 121 ARG A N 1
ATOM 903 C CA . ARG A 1 121 ? 35.622 14.118 -21.009 1.00 30.66 121 ARG A CA 1
ATOM 904 C C . ARG A 1 121 ? 35.494 13.136 -19.849 1.00 30.66 121 ARG A C 1
ATOM 906 O O . ARG A 1 121 ? 35.125 11.985 -20.070 1.00 30.66 121 ARG A O 1
ATOM 913 N N . SER A 1 122 ? 35.829 13.607 -18.652 1.00 32.38 122 SER A N 1
ATOM 914 C CA . SER A 1 122 ? 35.685 12.879 -17.401 1.00 32.38 122 SER A CA 1
ATOM 915 C C . SER A 1 122 ? 34.310 12.228 -17.341 1.00 32.38 122 SER A C 1
ATOM 917 O O . SER A 1 122 ? 33.281 12.907 -17.369 1.00 32.38 122 SER A O 1
ATOM 919 N N . THR A 1 123 ? 34.304 10.901 -17.300 1.00 33.09 123 THR A N 1
ATOM 920 C CA . THR A 1 123 ? 33.182 10.108 -16.815 1.00 33.09 123 THR A CA 1
ATOM 921 C C . THR A 1 123 ? 32.819 10.666 -15.438 1.00 33.09 123 THR A C 1
ATOM 923 O O . THR A 1 123 ? 33.726 10.784 -14.611 1.00 33.09 123 THR A O 1
ATOM 926 N N . PRO A 1 124 ? 31.565 11.059 -15.157 1.00 37.84 124 PRO A N 1
ATOM 927 C CA . PRO A 1 124 ? 31.187 11.304 -13.779 1.00 37.84 124 PRO A CA 1
ATOM 928 C C . PRO A 1 124 ? 31.320 9.959 -13.069 1.00 37.84 124 PRO A C 1
ATOM 930 O O . PRO A 1 124 ? 30.649 8.989 -13.428 1.00 37.84 124 PRO A O 1
ATOM 933 N N . GLU A 1 125 ? 32.272 9.890 -12.143 1.00 35.19 125 GLU A N 1
ATOM 934 C CA . GLU A 1 125 ? 32.388 8.814 -11.173 1.00 35.19 125 GLU A CA 1
ATOM 935 C C . GLU A 1 125 ? 30.998 8.627 -10.567 1.00 35.19 125 GLU A C 1
ATOM 937 O O . GLU A 1 125 ? 30.438 9.539 -9.960 1.00 35.19 125 GLU A O 1
ATOM 942 N N . ALA A 1 126 ? 30.380 7.482 -10.850 1.00 39.81 126 ALA A N 1
ATOM 943 C CA . ALA A 1 126 ? 29.134 7.119 -10.215 1.00 39.81 126 ALA A CA 1
ATOM 944 C C . ALA A 1 126 ? 29.426 7.032 -8.718 1.00 39.81 126 ALA A C 1
ATOM 946 O O . ALA A 1 126 ? 30.176 6.153 -8.298 1.00 39.81 126 ALA A O 1
ATOM 947 N N . ASP A 1 127 ? 28.864 7.966 -7.951 1.00 33.94 127 ASP A N 1
ATOM 948 C CA . ASP A 1 127 ? 28.860 7.975 -6.493 1.00 33.94 127 ASP A CA 1
ATOM 949 C C . ASP A 1 127 ? 28.423 6.595 -5.978 1.00 33.94 127 ASP A C 1
ATOM 951 O O . ASP A 1 127 ? 27.236 6.268 -5.884 1.00 33.94 127 ASP A O 1
AT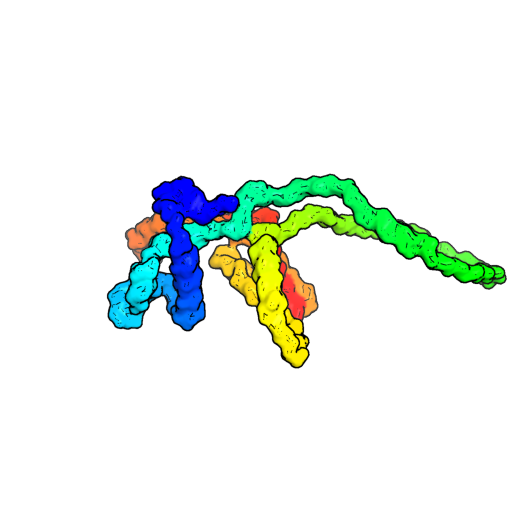OM 955 N N . THR A 1 128 ? 29.389 5.742 -5.641 1.00 44.06 128 THR A N 1
ATOM 956 C CA . THR A 1 128 ? 29.152 4.456 -4.984 1.00 44.06 128 THR A CA 1
ATOM 957 C C . THR A 1 128 ? 28.937 4.696 -3.495 1.00 44.06 128 THR A C 1
ATOM 959 O O . THR A 1 128 ? 29.753 4.299 -2.670 1.00 44.06 128 THR A O 1
ATOM 962 N N . SER A 1 129 ? 27.867 5.400 -3.131 1.00 48.06 129 SER A N 1
ATOM 963 C CA . SER A 1 129 ? 27.422 5.495 -1.736 1.00 48.06 129 SER A CA 1
ATOM 964 C C . SER A 1 129 ? 25.959 5.931 -1.634 1.00 48.06 129 SER A C 1
ATOM 966 O O . SER A 1 129 ? 25.612 6.769 -0.802 1.00 48.06 129 SER A O 1
ATOM 968 N N . SER A 1 130 ? 25.076 5.368 -2.460 1.00 49.84 130 SER A N 1
ATOM 969 C CA . SER A 1 130 ? 23.649 5.429 -2.142 1.00 49.84 130 SER A CA 1
ATOM 970 C C . SER A 1 130 ? 23.364 4.352 -1.084 1.00 49.84 130 SER A C 1
ATOM 972 O O . SER A 1 130 ? 23.589 3.170 -1.368 1.00 49.84 130 SER A O 1
ATOM 974 N N . PRO A 1 131 ? 22.968 4.716 0.153 1.00 75.00 131 PRO A N 1
ATOM 975 C CA . PRO A 1 131 ? 22.546 3.734 1.146 1.00 75.00 131 PRO A CA 1
ATOM 976 C C . PRO A 1 131 ? 21.408 2.910 0.543 1.00 75.00 131 PRO A C 1
ATOM 978 O O . PRO A 1 131 ? 20.506 3.477 -0.063 1.00 75.00 131 PRO A O 1
ATOM 981 N N . ASP A 1 132 ? 21.482 1.582 0.660 1.00 79.25 132 ASP A N 1
ATOM 982 C CA . ASP A 1 132 ? 20.496 0.645 0.105 1.00 79.25 132 ASP A CA 1
ATOM 983 C C . ASP A 1 132 ? 19.060 1.152 0.335 1.00 79.25 132 ASP A C 1
ATOM 985 O O . ASP A 1 132 ? 18.576 1.064 1.458 1.00 79.25 132 ASP A O 1
ATOM 989 N N . SER A 1 133 ? 18.361 1.663 -0.693 1.00 79.88 133 SER A N 1
ATOM 990 C CA . SER A 1 133 ? 17.010 2.241 -0.531 1.00 79.88 133 SER A CA 1
ATOM 991 C C . SER A 1 133 ? 16.009 1.251 0.079 1.00 79.88 133 SER A C 1
ATOM 993 O O . SER A 1 133 ? 14.998 1.648 0.655 1.00 79.88 133 SER A O 1
ATOM 995 N N . LEU A 1 134 ? 16.285 -0.058 -0.009 1.00 80.12 134 LEU A N 1
ATOM 996 C CA . LEU A 1 134 ? 15.453 -1.113 0.567 1.00 80.12 134 LEU A CA 1
ATOM 997 C C . LEU A 1 134 ? 15.884 -1.540 1.972 1.00 80.12 134 LEU A C 1
ATOM 999 O O . LEU A 1 134 ? 15.331 -2.518 2.479 1.00 80.12 134 LEU A O 1
ATOM 1003 N N . TRP A 1 135 ? 16.822 -0.846 2.622 1.00 82.00 135 TRP A N 1
ATOM 1004 C CA . TRP A 1 135 ? 17.395 -1.253 3.911 1.00 82.00 135 TRP A CA 1
ATOM 1005 C C . TRP A 1 135 ? 16.327 -1.577 4.966 1.00 82.00 135 TRP A C 1
ATOM 1007 O O . TRP A 1 135 ? 16.449 -2.572 5.679 1.00 82.00 135 TRP A O 1
ATOM 1017 N N . HIS A 1 136 ? 15.228 -0.815 4.985 1.00 78.19 136 HIS A N 1
ATOM 1018 C CA . HIS A 1 136 ? 14.101 -1.000 5.903 1.00 78.19 136 HIS A CA 1
ATOM 1019 C C . HIS A 1 136 ? 13.394 -2.363 5.773 1.00 78.19 136 HIS A C 1
ATOM 1021 O O . HIS A 1 136 ? 12.784 -2.858 6.718 1.00 78.19 136 HIS A O 1
ATOM 1027 N N . SER A 1 137 ? 13.416 -2.968 4.586 1.00 83.56 137 SER A N 1
ATOM 1028 C CA . SER A 1 137 ? 12.721 -4.232 4.296 1.00 83.56 137 SER A CA 1
ATOM 1029 C C . SER A 1 137 ? 13.675 -5.367 3.929 1.00 83.56 137 SER A C 1
ATOM 1031 O O . SER A 1 137 ? 13.278 -6.536 3.938 1.00 83.56 137 SER A O 1
ATOM 1033 N N . ARG A 1 138 ? 14.946 -5.047 3.648 1.00 87.31 138 ARG A N 1
ATOM 1034 C CA . ARG A 1 138 ? 15.974 -5.981 3.182 1.00 87.31 138 ARG A CA 1
ATOM 1035 C C . ARG A 1 138 ? 16.109 -7.214 4.082 1.00 87.31 138 ARG A C 1
ATOM 1037 O O . ARG A 1 138 ? 16.108 -8.312 3.519 1.00 87.31 138 ARG A O 1
ATOM 1044 N N . PRO A 1 139 ? 16.161 -7.110 5.427 1.00 86.44 139 PRO A N 1
ATOM 1045 C CA . PRO A 1 139 ? 16.273 -8.293 6.281 1.00 86.44 139 PRO A CA 1
ATOM 1046 C C . PRO A 1 139 ? 15.092 -9.258 6.121 1.00 86.44 139 PRO A C 1
ATOM 1048 O O . PRO A 1 139 ? 15.291 -10.469 5.998 1.00 86.44 139 PRO A O 1
ATOM 1051 N N . MET A 1 140 ? 13.868 -8.723 6.063 1.00 86.00 140 MET A N 1
ATOM 1052 C CA . MET A 1 140 ? 12.641 -9.507 5.911 1.00 86.00 140 MET A CA 1
ATOM 1053 C C . MET A 1 140 ? 12.547 -10.144 4.521 1.00 86.00 140 MET A C 1
ATOM 1055 O O . MET A 1 140 ? 12.309 -11.346 4.409 1.00 86.00 140 MET A O 1
ATOM 1059 N N . LEU A 1 141 ? 12.794 -9.371 3.459 1.00 88.12 141 LEU A N 1
ATOM 1060 C CA . LEU A 1 141 ? 12.782 -9.879 2.084 1.00 88.12 141 LEU A CA 1
ATOM 1061 C C . LEU A 1 141 ? 13.797 -11.005 1.896 1.00 88.12 141 LEU A C 1
ATOM 1063 O O . LEU A 1 141 ? 13.472 -12.048 1.333 1.00 88.12 141 LEU A O 1
ATOM 1067 N N . HIS A 1 142 ? 15.006 -10.825 2.420 1.00 89.00 142 HIS A N 1
ATOM 1068 C CA . HIS A 1 142 ? 16.046 -11.841 2.359 1.00 89.00 142 HIS A CA 1
ATOM 1069 C C . HIS A 1 142 ? 15.667 -13.106 3.146 1.00 89.00 142 HIS A C 1
ATOM 1071 O O . HIS A 1 142 ? 15.920 -14.219 2.679 1.00 89.00 142 HIS A O 1
ATOM 1077 N N . HIS A 1 143 ? 15.006 -12.962 4.302 1.00 90.62 143 HIS A N 1
ATOM 1078 C CA . HIS A 1 143 ? 14.462 -14.106 5.034 1.00 90.62 143 HIS A CA 1
ATOM 1079 C C . HIS A 1 143 ? 13.439 -14.878 4.191 1.00 90.62 143 HIS A C 1
ATOM 1081 O O . HIS A 1 143 ? 13.562 -16.097 4.053 1.00 90.62 143 HIS A O 1
ATOM 1087 N N . PHE A 1 144 ? 12.473 -14.183 3.583 1.00 89.62 144 PHE A N 1
ATOM 1088 C CA . PHE A 1 144 ? 11.463 -14.809 2.729 1.00 89.62 144 PHE A CA 1
ATOM 1089 C C . PHE A 1 144 ? 12.075 -15.492 1.512 1.00 89.62 144 PHE A C 1
ATOM 1091 O O . PHE A 1 144 ? 11.802 -16.665 1.277 1.00 89.62 144 PHE A O 1
ATOM 1098 N N . GLN A 1 145 ? 12.953 -14.810 0.778 1.00 92.06 145 GLN A N 1
ATOM 1099 C CA . GLN A 1 145 ? 13.638 -15.375 -0.388 1.00 92.06 145 GLN A CA 1
ATOM 1100 C C . GLN A 1 145 ? 14.389 -16.662 -0.030 1.00 92.06 145 GLN A C 1
ATOM 1102 O O . GLN A 1 145 ? 14.254 -17.672 -0.720 1.00 92.06 145 GLN A O 1
ATOM 1107 N N . ARG A 1 146 ? 15.123 -16.660 1.090 1.00 94.44 146 ARG A N 1
ATOM 1108 C CA . ARG A 1 146 ? 15.847 -17.840 1.576 1.00 94.44 146 ARG A CA 1
ATOM 1109 C C . ARG A 1 146 ? 14.902 -18.979 1.958 1.00 94.44 146 ARG A C 1
ATOM 1111 O O . ARG A 1 146 ? 15.175 -20.129 1.624 1.00 94.44 146 ARG A O 1
ATOM 1118 N N . LYS A 1 147 ? 13.799 -18.678 2.650 1.00 93.75 147 LYS A N 1
ATOM 1119 C CA . LYS A 1 147 ? 12.800 -19.684 3.037 1.00 93.75 147 LYS A CA 1
ATOM 1120 C C . LYS A 1 147 ? 12.097 -20.280 1.823 1.00 93.75 147 LYS A C 1
ATOM 1122 O O . LYS A 1 147 ? 12.031 -21.503 1.729 1.00 93.75 147 LYS A O 1
ATOM 1127 N N . PHE A 1 148 ? 11.665 -19.458 0.869 1.00 91.69 148 PHE A N 1
ATOM 1128 C CA . PHE A 1 148 ? 11.078 -19.943 -0.379 1.00 91.69 148 PHE A CA 1
ATOM 1129 C C . PHE A 1 148 ? 12.052 -20.834 -1.149 1.00 91.69 148 PHE A C 1
ATOM 1131 O O . PHE A 1 148 ? 11.666 -21.930 -1.541 1.00 91.69 148 PHE A O 1
ATOM 1138 N N . ALA A 1 149 ? 13.321 -20.435 -1.278 1.00 90.75 149 ALA A N 1
ATOM 1139 C CA . ALA A 1 149 ? 14.343 -21.256 -1.929 1.00 90.75 149 ALA A CA 1
ATOM 1140 C C . ALA A 1 149 ? 14.582 -22.600 -1.219 1.00 90.75 149 ALA A C 1
ATOM 1142 O O . ALA A 1 149 ? 14.876 -23.591 -1.875 1.00 90.75 149 ALA A O 1
ATOM 1143 N N . SER A 1 150 ? 14.441 -22.650 0.111 1.00 93.81 150 SER A N 1
ATOM 1144 C CA . SER A 1 150 ? 14.601 -23.897 0.874 1.00 93.81 150 SER A CA 1
ATOM 1145 C C . SER A 1 150 ? 13.415 -24.860 0.763 1.00 93.81 150 SER A C 1
ATOM 1147 O O . SER A 1 150 ? 13.587 -26.055 0.984 1.00 93.81 150 SER A O 1
ATOM 1149 N N . ILE A 1 151 ? 12.218 -24.347 0.456 1.00 93.06 151 ILE A N 1
ATOM 1150 C CA . ILE A 1 151 ? 10.979 -25.136 0.368 1.00 93.06 151 ILE A CA 1
ATOM 1151 C C . ILE A 1 151 ? 10.696 -25.543 -1.082 1.00 93.06 151 ILE A C 1
ATOM 1153 O O . ILE A 1 151 ? 10.192 -26.636 -1.337 1.00 93.06 151 ILE A O 1
ATOM 1157 N N . ALA A 1 152 ? 10.995 -24.666 -2.040 1.00 89.19 152 ALA A N 1
ATOM 1158 C CA . ALA A 1 152 ? 10.709 -24.898 -3.445 1.00 89.19 152 ALA A CA 1
ATOM 1159 C C . ALA A 1 152 ? 11.627 -25.984 -4.025 1.00 89.19 152 ALA A C 1
ATOM 1161 O O . ALA A 1 152 ? 12.847 -25.838 -4.045 1.00 89.19 152 ALA A O 1
ATOM 1162 N N . VAL A 1 153 ? 11.028 -27.047 -4.564 1.00 89.56 153 VAL A N 1
ATOM 1163 C CA . VAL A 1 153 ? 11.727 -28.040 -5.389 1.00 89.56 153 VAL A CA 1
ATOM 1164 C C . VAL A 1 153 ? 11.449 -27.694 -6.854 1.00 89.56 153 VAL A C 1
ATOM 1166 O O . VAL A 1 153 ? 10.339 -27.952 -7.330 1.00 89.56 153 VAL A O 1
ATOM 1169 N N . PRO A 1 154 ? 12.396 -27.072 -7.582 1.00 83.12 154 PRO A N 1
ATOM 1170 C CA . PRO A 1 154 ? 12.172 -26.724 -8.977 1.00 83.12 154 PRO A CA 1
ATOM 1171 C C . PRO A 1 154 ? 12.027 -28.010 -9.793 1.00 83.12 154 PRO A C 1
ATOM 1173 O O . PRO A 1 154 ? 12.915 -28.862 -9.802 1.00 83.12 154 PRO A O 1
ATOM 1176 N N . THR A 1 155 ? 10.897 -28.160 -10.477 1.00 88.44 155 THR A N 1
ATOM 1177 C CA . THR A 1 155 ? 10.653 -29.273 -11.398 1.00 88.44 155 THR A CA 1
ATOM 1178 C C . THR A 1 155 ? 10.293 -28.709 -12.768 1.00 88.44 155 THR A C 1
ATOM 1180 O O . THR A 1 155 ? 9.478 -27.796 -12.881 1.00 88.44 155 THR A O 1
ATOM 1183 N N . GLY A 1 156 ? 10.927 -29.224 -13.823 1.00 91.38 156 GLY A N 1
ATOM 1184 C CA . GLY A 1 156 ? 10.677 -28.777 -15.195 1.00 91.38 156 GLY A CA 1
ATOM 1185 C C . GLY A 1 156 ? 11.316 -27.426 -15.547 1.00 91.38 156 GLY A C 1
ATOM 1186 O O . GLY A 1 156 ? 12.484 -27.186 -15.253 1.00 91.38 156 GLY A O 1
ATOM 1187 N N . VAL A 1 157 ? 10.563 -26.582 -16.258 1.00 87.94 157 VAL A N 1
ATOM 1188 C CA . VAL A 1 157 ? 11.039 -25.314 -16.838 1.00 87.94 157 VAL A CA 1
ATOM 1189 C C . VAL A 1 157 ? 10.769 -24.152 -15.884 1.00 87.94 157 VAL A C 1
ATOM 1191 O O . VAL A 1 157 ? 9.655 -23.995 -15.393 1.00 87.94 157 VAL A O 1
ATOM 1194 N N . CYS A 1 158 ? 11.769 -23.293 -15.682 1.00 86.00 158 CYS A N 1
ATOM 1195 C CA . CYS A 1 158 ? 11.631 -22.057 -14.916 1.00 86.00 158 CYS A CA 1
ATOM 1196 C C . CYS A 1 158 ? 11.367 -20.870 -15.851 1.00 86.00 158 CYS A C 1
ATOM 1198 O O . CYS A 1 158 ? 12.115 -20.646 -16.803 1.00 86.00 158 CYS A O 1
ATOM 1200 N N . THR A 1 159 ? 10.343 -20.072 -15.552 1.00 85.56 159 THR A N 1
ATOM 1201 C CA . THR A 1 159 ? 10.081 -18.799 -16.235 1.00 85.56 159 THR A CA 1
ATOM 1202 C C . THR A 1 159 ? 10.500 -17.635 -15.354 1.00 85.56 159 THR A C 1
ATOM 1204 O O . THR A 1 159 ? 10.067 -17.542 -14.205 1.00 85.56 159 THR A O 1
ATOM 1207 N N . LEU A 1 160 ? 11.296 -16.720 -15.902 1.00 89.50 160 LEU A N 1
ATOM 1208 C CA . LEU A 1 160 ? 11.601 -15.450 -15.254 1.00 89.50 160 LEU A CA 1
ATOM 1209 C C . LEU A 1 160 ? 10.609 -14.386 -15.733 1.00 89.50 160 LEU A C 1
ATOM 1211 O O . LEU A 1 160 ? 10.400 -14.226 -16.934 1.00 89.50 160 LEU A O 1
ATOM 1215 N N . GLY A 1 161 ? 10.010 -13.659 -14.793 1.00 82.25 161 GLY A N 1
ATOM 1216 C CA . GLY A 1 161 ? 9.072 -12.577 -15.075 1.00 82.25 161 GLY A CA 1
ATOM 1217 C C . GLY A 1 161 ? 9.197 -11.444 -14.062 1.00 82.25 161 GLY A C 1
ATOM 1218 O O . GLY A 1 161 ? 9.850 -11.585 -13.029 1.00 82.25 161 GLY A O 1
ATOM 1219 N N . THR A 1 162 ? 8.560 -10.315 -14.363 1.00 80.25 162 THR A N 1
ATOM 1220 C CA . THR A 1 162 ? 8.523 -9.139 -13.486 1.00 80.25 162 THR A CA 1
ATOM 1221 C C . THR A 1 162 ? 7.102 -8.926 -12.983 1.00 80.25 162 THR A C 1
ATOM 1223 O O . THR A 1 162 ? 6.160 -8.904 -13.772 1.00 80.25 162 THR A O 1
ATOM 1226 N N . VAL A 1 163 ? 6.950 -8.738 -11.673 1.00 75.81 163 VAL A N 1
ATOM 1227 C CA . VAL A 1 163 ? 5.676 -8.365 -11.046 1.00 75.81 163 VAL A CA 1
ATOM 1228 C C . VAL A 1 163 ? 5.762 -6.908 -10.612 1.00 75.81 163 VAL A C 1
ATOM 1230 O O . VAL A 1 163 ? 6.711 -6.511 -9.937 1.00 75.81 163 VAL A O 1
ATOM 1233 N N . ARG A 1 164 ? 4.769 -6.105 -11.001 1.00 75.88 164 ARG A N 1
ATOM 1234 C CA . ARG A 1 164 ? 4.661 -4.701 -10.598 1.00 75.88 164 ARG A CA 1
ATOM 1235 C C . ARG A 1 164 ? 3.737 -4.580 -9.391 1.00 75.88 164 ARG A C 1
ATOM 1237 O O . ARG A 1 164 ? 2.568 -4.942 -9.477 1.00 75.88 164 ARG A O 1
ATOM 1244 N N . VAL A 1 165 ? 4.249 -4.016 -8.300 1.00 75.50 165 VAL A N 1
ATOM 1245 C CA . VAL A 1 165 ? 3.444 -3.634 -7.132 1.00 75.50 165 VAL A CA 1
ATOM 1246 C C . VAL A 1 165 ? 3.094 -2.152 -7.261 1.00 75.50 165 VAL A C 1
ATOM 1248 O O . VAL A 1 165 ? 3.979 -1.302 -7.337 1.00 75.50 165 VAL A O 1
ATOM 1251 N N . ASN A 1 166 ? 1.802 -1.832 -7.337 1.00 75.12 166 ASN A N 1
ATOM 1252 C CA . ASN A 1 166 ? 1.342 -0.451 -7.474 1.00 75.12 166 ASN A CA 1
ATOM 1253 C C . ASN A 1 166 ? 1.281 0.218 -6.093 1.00 75.12 166 ASN A C 1
ATOM 1255 O O . ASN A 1 166 ? 0.320 0.023 -5.356 1.00 75.12 166 ASN A O 1
ATOM 1259 N N . LEU A 1 167 ? 2.300 1.014 -5.764 1.00 73.50 167 LEU A N 1
ATOM 1260 C CA . LEU A 1 167 ? 2.415 1.758 -4.499 1.00 73.50 167 LEU A CA 1
ATOM 1261 C C . LEU A 1 167 ? 2.185 3.268 -4.687 1.00 73.50 167 LEU A C 1
ATOM 1263 O O . LEU A 1 167 ? 2.859 4.093 -4.077 1.00 73.50 167 LEU A O 1
ATOM 1267 N N . ILE A 1 168 ? 1.264 3.646 -5.574 1.00 81.25 168 ILE A N 1
ATOM 1268 C CA . ILE A 1 168 ? 0.895 5.056 -5.744 1.00 81.25 168 ILE A CA 1
ATOM 1269 C C . ILE A 1 168 ? -0.155 5.380 -4.685 1.00 81.25 168 ILE A C 1
ATOM 1271 O O . ILE A 1 168 ? -1.254 4.821 -4.705 1.00 81.25 168 ILE A O 1
ATOM 1275 N N . ASP A 1 169 ? 0.193 6.255 -3.746 1.00 80.06 169 ASP A N 1
ATOM 1276 C CA . ASP A 1 169 ? -0.736 6.669 -2.705 1.00 80.06 169 ASP A CA 1
ATOM 1277 C C . ASP A 1 169 ? -1.839 7.593 -3.256 1.00 80.06 169 ASP A C 1
ATOM 1279 O O . ASP A 1 169 ? -1.836 8.030 -4.411 1.00 80.06 169 ASP A O 1
ATOM 1283 N N . LYS A 1 170 ? -2.823 7.905 -2.410 1.00 81.12 170 LYS A N 1
ATOM 1284 C CA . LYS A 1 170 ? -3.942 8.775 -2.787 1.00 81.12 170 LYS A CA 1
ATOM 1285 C C . LYS A 1 170 ? -3.496 10.192 -3.178 1.00 81.12 170 LYS A C 1
ATOM 1287 O O . LYS A 1 170 ? -4.182 10.816 -3.983 1.00 81.12 170 LYS A O 1
ATOM 1292 N N . TRP A 1 171 ? -2.411 10.699 -2.598 1.00 81.56 171 TRP A N 1
ATOM 1293 C CA . TRP A 1 171 ? -1.944 12.077 -2.783 1.00 81.56 171 TRP A CA 1
ATOM 1294 C C . TRP A 1 171 ? -1.186 12.251 -4.099 1.00 81.56 171 TRP A C 1
ATOM 1296 O O . TRP A 1 171 ? -1.277 13.298 -4.729 1.00 81.56 171 TRP A O 1
ATOM 1306 N N . ASN A 1 172 ? -0.509 11.197 -4.544 1.00 86.12 172 ASN A N 1
ATOM 1307 C CA . ASN A 1 172 ? 0.275 11.155 -5.769 1.00 86.12 172 ASN A CA 1
ATOM 1308 C C . ASN A 1 172 ? -0.515 10.608 -6.960 1.00 86.12 172 ASN A C 1
ATOM 1310 O O . ASN A 1 172 ? -0.095 10.772 -8.103 1.00 86.12 172 ASN A O 1
ATOM 1314 N N . LYS A 1 173 ? -1.672 9.976 -6.717 1.00 88.31 173 LYS A N 1
ATOM 1315 C CA . LYS A 1 173 ? -2.482 9.345 -7.765 1.00 88.31 173 LYS A CA 1
ATOM 1316 C C . LYS A 1 173 ? -2.840 10.295 -8.901 1.00 88.31 173 LYS A C 1
ATOM 1318 O O . LYS A 1 173 ? -2.717 9.896 -10.053 1.00 88.31 173 LYS A O 1
ATOM 1323 N N . GLU A 1 174 ? -3.297 11.504 -8.594 1.00 87.00 174 GLU A N 1
ATOM 1324 C CA . GLU A 1 174 ? -3.735 12.467 -9.610 1.00 87.00 174 GLU A CA 1
ATOM 1325 C C . GLU A 1 174 ? -2.550 12.949 -10.452 1.00 87.00 174 GLU A C 1
ATOM 1327 O O . GLU A 1 174 ? -2.535 12.709 -11.656 1.00 87.00 174 GLU A O 1
ATOM 1332 N N . ALA A 1 175 ? -1.498 13.466 -9.807 1.00 87.38 175 ALA A N 1
ATOM 1333 C CA . ALA A 1 175 ? -0.284 13.924 -10.483 1.00 87.38 175 ALA A CA 1
ATOM 1334 C C . ALA A 1 175 ? 0.352 12.831 -11.361 1.00 87.38 175 ALA A C 1
ATOM 1336 O O . ALA A 1 175 ? 0.687 13.070 -12.519 1.00 87.38 175 ALA A O 1
ATOM 1337 N N . VAL A 1 176 ? 0.464 11.603 -10.842 1.00 89.81 176 VAL A N 1
ATOM 1338 C CA . VAL A 1 176 ? 0.998 10.471 -11.609 1.00 89.81 176 VAL A CA 1
ATOM 1339 C C . VAL A 1 176 ? 0.070 10.089 -12.763 1.00 89.81 176 VAL A C 1
ATOM 1341 O O . VAL A 1 176 ? 0.564 9.760 -13.837 1.00 89.81 176 VAL A O 1
ATOM 1344 N N . SER A 1 177 ? -1.254 10.135 -12.581 1.00 91.25 177 SER A N 1
ATOM 1345 C CA . SER A 1 177 ? -2.207 9.810 -13.654 1.00 91.25 177 SER A CA 1
ATOM 1346 C C . SER A 1 177 ? -2.133 10.823 -14.794 1.00 91.25 177 SER A C 1
ATOM 1348 O O . SER A 1 177 ? -2.058 10.420 -15.951 1.00 91.25 177 SER A O 1
ATOM 1350 N N . GLU A 1 178 ? -2.059 12.118 -14.483 1.00 92.62 178 GLU A N 1
ATOM 1351 C CA . GLU A 1 178 ? -1.898 13.165 -15.495 1.00 92.62 178 GLU A CA 1
ATOM 1352 C C . GLU A 1 178 ? -0.590 13.008 -16.283 1.00 92.62 178 GLU A C 1
ATOM 1354 O O . GLU A 1 178 ? -0.583 13.096 -17.513 1.00 92.62 178 GLU A O 1
ATOM 1359 N N . SER A 1 179 ? 0.526 12.733 -15.600 1.00 90.88 179 SER A N 1
ATOM 1360 C CA . SER A 1 179 ? 1.804 12.461 -16.271 1.00 90.88 179 SER A CA 1
ATOM 1361 C C . SER A 1 179 ? 1.745 11.185 -17.105 1.00 90.88 179 SER A C 1
ATOM 1363 O O . SER A 1 179 ? 2.281 11.147 -18.209 1.00 90.88 179 SER A O 1
ATOM 1365 N N . VAL A 1 180 ? 1.058 10.139 -16.634 1.00 92.69 180 VAL A N 1
ATOM 1366 C CA . VAL A 1 180 ? 0.833 8.917 -17.420 1.00 92.69 180 VAL A CA 1
ATOM 1367 C C . VAL A 1 180 ? 0.064 9.228 -18.702 1.00 92.69 180 VAL A C 1
ATOM 1369 O O . VAL A 1 180 ? 0.453 8.727 -19.754 1.00 92.69 180 VAL A O 1
ATOM 1372 N N . GLU A 1 181 ? -0.976 10.061 -18.653 1.00 95.00 181 GLU A N 1
ATOM 1373 C CA . GLU A 1 181 ? -1.735 10.467 -19.842 1.00 95.00 181 GLU A CA 1
ATOM 1374 C C . GLU A 1 181 ? -0.874 11.251 -20.839 1.00 95.00 181 GLU A C 1
ATOM 1376 O O . GLU A 1 181 ? -0.892 10.944 -22.035 1.00 95.00 181 GLU A O 1
ATOM 1381 N N . ARG A 1 182 ? -0.059 12.198 -20.358 1.00 94.12 182 ARG A N 1
ATOM 1382 C CA . ARG A 1 182 ? 0.884 12.949 -21.205 1.00 94.12 182 ARG A CA 1
ATOM 1383 C C . ARG A 1 182 ? 1.919 12.034 -21.856 1.00 94.12 182 ARG A C 1
ATOM 1385 O O . ARG A 1 182 ? 2.074 12.033 -23.075 1.00 94.12 182 ARG A O 1
ATOM 1392 N N . VAL A 1 183 ? 2.584 11.201 -21.056 1.00 93.69 183 VAL A N 1
ATOM 1393 C CA . VAL A 1 183 ? 3.627 10.269 -21.515 1.00 93.69 183 VAL A CA 1
ATOM 1394 C C . VAL A 1 183 ? 3.039 9.182 -22.424 1.00 93.69 183 VAL A C 1
ATOM 1396 O O . VAL A 1 183 ? 3.716 8.685 -23.321 1.00 93.69 183 VAL A O 1
ATOM 1399 N N . GLN A 1 184 ? 1.761 8.827 -22.260 1.00 95.19 184 GLN A N 1
ATOM 1400 C CA . GLN A 1 184 ? 1.072 7.868 -23.125 1.00 95.19 184 GLN A CA 1
ATOM 1401 C C . GLN A 1 184 ? 0.943 8.369 -24.565 1.00 95.19 184 GLN A C 1
ATOM 1403 O O . GLN A 1 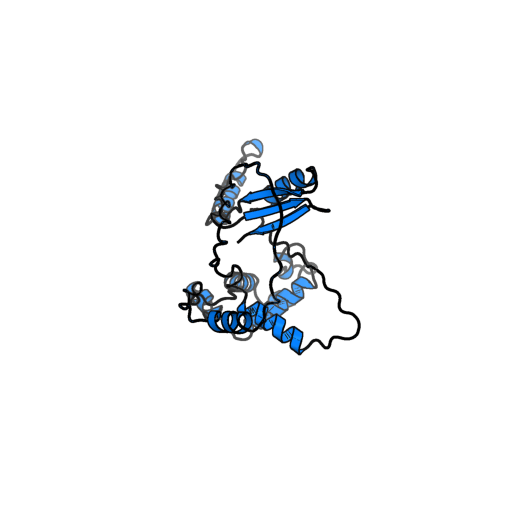184 ? 1.013 7.531 -25.472 1.00 95.19 184 GLN A O 1
ATOM 1408 N N . GLN A 1 185 ? 0.755 9.679 -24.753 1.00 95.25 185 GLN A N 1
ATOM 1409 C CA . GLN A 1 185 ? 0.624 10.342 -26.055 1.00 95.25 185 GLN A CA 1
ATOM 1410 C C . GLN A 1 185 ? 1.976 10.708 -26.688 1.00 95.25 185 GLN A C 1
ATOM 1412 O O . GLN A 1 185 ? 2.015 11.051 -27.867 1.00 95.25 185 GLN A O 1
ATOM 1417 N N . ALA A 1 186 ? 3.068 10.634 -25.926 1.00 95.19 186 ALA A N 1
ATOM 1418 C CA . ALA A 1 186 ? 4.410 10.942 -26.398 1.00 95.19 186 ALA A CA 1
ATOM 1419 C C . ALA A 1 186 ? 5.055 9.779 -27.175 1.00 95.19 186 ALA A C 1
ATOM 1421 O O . ALA A 1 186 ? 4.598 8.629 -27.142 1.00 95.19 186 ALA A O 1
ATOM 1422 N N . ASP A 1 187 ? 6.161 10.087 -27.851 1.00 96.31 187 ASP A N 1
ATOM 1423 C CA . ASP A 1 187 ? 6.954 9.102 -28.579 1.00 96.31 187 ASP A CA 1
ATOM 1424 C C . ASP A 1 187 ? 7.598 8.068 -27.643 1.00 96.31 187 ASP A C 1
ATOM 1426 O O . ASP A 1 187 ? 7.898 8.322 -26.471 1.00 96.31 187 ASP A O 1
ATOM 1430 N N . ARG A 1 188 ? 7.861 6.869 -28.179 1.00 95.19 188 ARG A N 1
ATOM 1431 C CA . ARG A 1 188 ? 8.613 5.834 -27.457 1.00 95.19 188 ARG A CA 1
ATOM 1432 C C . ARG A 1 188 ? 9.979 6.385 -27.039 1.00 95.19 188 ARG A C 1
ATOM 1434 O O . ARG A 1 188 ? 10.722 6.902 -27.865 1.00 95.19 188 ARG A O 1
ATOM 1441 N N . GLY A 1 189 ? 10.337 6.181 -25.776 1.00 92.31 189 GLY A N 1
ATOM 1442 C CA . GLY A 1 189 ? 11.559 6.711 -25.179 1.00 92.31 189 GLY A CA 1
ATOM 1443 C C . GLY A 1 189 ? 11.337 7.993 -24.373 1.00 92.31 189 GLY A C 1
ATOM 1444 O O . GLY A 1 189 ? 12.237 8.392 -23.637 1.00 92.31 189 GLY A O 1
ATOM 1445 N N . TYR A 1 190 ? 10.156 8.614 -24.467 1.00 94.50 190 TYR A N 1
ATOM 1446 C CA . TYR A 1 190 ? 9.811 9.770 -23.648 1.00 94.50 190 TYR A CA 1
ATOM 1447 C C . TYR A 1 190 ? 9.647 9.381 -22.177 1.00 94.50 190 TYR A C 1
ATOM 1449 O O . TYR A 1 190 ? 9.105 8.319 -21.849 1.00 94.50 190 TYR A O 1
ATOM 1457 N N . TRP A 1 191 ? 10.099 10.258 -21.287 1.00 94.56 191 TRP A N 1
ATOM 1458 C CA . TRP A 1 191 ? 9.928 10.113 -19.850 1.00 94.56 191 TRP A CA 1
ATOM 1459 C C . TRP A 1 191 ? 9.606 11.449 -19.192 1.00 94.56 191 TRP A C 1
ATOM 1461 O O . TRP A 1 191 ? 9.969 12.512 -19.692 1.00 94.56 191 TRP A O 1
ATOM 1471 N N . GLU A 1 192 ? 8.949 11.369 -18.042 1.00 93.06 192 GLU A N 1
ATOM 1472 C CA . GLU A 1 192 ? 8.629 12.495 -17.177 1.00 93.06 192 GLU A CA 1
ATOM 1473 C C . GLU A 1 192 ? 8.959 12.118 -15.728 1.00 93.06 192 GLU A C 1
ATOM 1475 O O . GLU A 1 192 ? 8.695 10.994 -15.293 1.00 93.06 192 GLU A O 1
ATOM 1480 N N . LEU A 1 193 ? 9.554 13.049 -14.982 1.00 91.75 193 LEU A N 1
ATOM 1481 C CA . LEU A 1 193 ? 9.792 12.899 -13.549 1.00 91.75 193 LEU A CA 1
ATOM 1482 C C . LEU A 1 193 ? 8.721 13.676 -12.781 1.00 91.75 193 LEU A C 1
ATOM 1484 O O . LEU A 1 193 ? 8.579 14.884 -12.961 1.00 91.75 193 LEU A O 1
ATOM 1488 N N . VAL A 1 194 ? 8.004 12.987 -11.900 1.00 90.62 194 VAL A N 1
ATOM 1489 C CA . VAL A 1 194 ? 6.953 13.557 -11.052 1.00 90.62 194 VAL A CA 1
ATOM 1490 C C . VAL A 1 194 ? 7.458 13.592 -9.621 1.00 90.62 194 VAL A C 1
ATOM 1492 O O . VAL A 1 194 ? 7.793 12.551 -9.062 1.00 90.62 194 VAL A O 1
ATOM 1495 N N . ALA A 1 195 ? 7.526 14.772 -9.011 1.00 89.44 195 ALA A N 1
ATOM 1496 C CA . ALA A 1 195 ? 7.886 14.881 -7.600 1.00 89.44 195 ALA A CA 1
ATOM 1497 C C . ALA A 1 195 ? 6.800 14.234 -6.730 1.00 89.44 195 ALA A C 1
ATOM 1499 O O . ALA A 1 195 ? 5.612 14.496 -6.931 1.00 89.44 195 ALA A O 1
ATOM 1500 N N . ALA A 1 196 ? 7.201 13.404 -5.764 1.00 88.12 196 ALA A N 1
ATOM 1501 C CA . ALA A 1 196 ? 6.250 12.843 -4.817 1.00 88.12 196 ALA A CA 1
ATOM 1502 C C . ALA A 1 196 ? 5.768 13.943 -3.869 1.00 88.12 196 ALA A C 1
ATOM 1504 O O . ALA A 1 196 ? 6.501 14.875 -3.535 1.00 88.12 196 ALA A O 1
ATOM 1505 N N . VAL A 1 197 ? 4.526 13.833 -3.431 1.00 86.50 197 VAL A N 1
ATOM 1506 C CA . VAL A 1 197 ? 3.891 14.741 -2.491 1.00 86.50 197 VAL A CA 1
ATOM 1507 C C . VAL A 1 197 ? 3.699 14.015 -1.174 1.00 86.50 197 VAL A C 1
ATOM 1509 O O . VAL A 1 197 ? 3.080 12.951 -1.128 1.00 86.50 197 VAL A O 1
ATOM 1512 N N . ASP A 1 198 ? 4.199 14.619 -0.103 1.00 83.50 198 ASP A N 1
ATOM 1513 C CA . ASP A 1 198 ? 3.986 14.136 1.250 1.00 83.50 198 ASP A CA 1
ATOM 1514 C C . ASP A 1 198 ? 2.589 14.539 1.731 1.00 83.50 198 ASP A C 1
ATOM 1516 O O . ASP A 1 198 ? 2.126 15.669 1.530 1.00 83.50 198 ASP A O 1
ATOM 1520 N N . ALA A 1 199 ? 1.923 13.623 2.433 1.00 78.75 199 ALA A N 1
ATOM 1521 C CA . ALA A 1 199 ? 0.682 13.942 3.119 1.00 78.75 199 ALA A CA 1
ATOM 1522 C C . ALA A 1 199 ? 0.948 15.028 4.183 1.00 78.75 199 ALA A C 1
ATOM 1524 O O . ALA A 1 199 ? 1.786 14.821 5.068 1.00 78.75 199 ALA A O 1
ATOM 1525 N N . PRO A 1 200 ? 0.234 16.170 4.163 1.00 79.31 200 PRO A N 1
ATOM 1526 C CA . PRO A 1 200 ? 0.460 17.206 5.156 1.00 79.31 200 PRO A CA 1
ATOM 1527 C C . PRO A 1 200 ? 0.151 16.672 6.566 1.00 79.31 200 PRO A C 1
ATOM 1529 O O . PRO A 1 200 ? -0.855 15.973 6.760 1.00 79.31 200 PRO A O 1
ATOM 1532 N N . PRO A 1 201 ? 0.967 17.002 7.583 1.00 79.50 201 PRO A N 1
ATOM 1533 C CA . PRO A 1 201 ? 0.735 16.530 8.941 1.00 79.50 201 PRO A CA 1
ATOM 1534 C C . PRO A 1 201 ? -0.637 17.008 9.430 1.00 79.50 201 PRO A C 1
ATOM 1536 O O . PRO A 1 201 ? -0.946 18.198 9.433 1.00 79.50 201 PRO A O 1
ATOM 1539 N N . GLY A 1 202 ? -1.495 16.063 9.818 1.00 81.81 202 GLY A N 1
ATOM 1540 C CA . GLY A 1 202 ? -2.851 16.367 10.279 1.00 81.81 202 GLY A CA 1
ATOM 1541 C C . GLY A 1 202 ? -3.863 16.709 9.178 1.00 81.81 202 GLY A C 1
ATOM 1542 O O . GLY A 1 202 ? -4.962 17.153 9.516 1.00 81.81 202 GLY A O 1
ATOM 1543 N N . ALA A 1 203 ? -3.568 16.454 7.896 1.00 81.19 203 ALA A N 1
ATOM 1544 C CA . ALA A 1 203 ? -4.472 16.734 6.771 1.00 81.19 203 ALA A CA 1
ATOM 1545 C C . ALA A 1 203 ? -5.903 16.209 6.988 1.00 81.19 203 ALA A C 1
ATOM 1547 O O . ALA A 1 203 ? -6.875 16.904 6.698 1.00 81.19 203 ALA A O 1
ATOM 1548 N N . ASN A 1 204 ? -6.041 15.017 7.578 1.00 81.69 204 ASN A N 1
ATOM 1549 C CA . ASN A 1 204 ? -7.343 14.423 7.890 1.00 81.69 204 ASN A CA 1
ATOM 1550 C C . ASN A 1 204 ? -8.149 15.255 8.899 1.00 81.69 204 ASN A C 1
ATOM 1552 O O . ASN A 1 204 ? -9.359 15.410 8.740 1.00 81.69 204 ASN A O 1
ATOM 1556 N N . LYS A 1 205 ? -7.489 15.821 9.919 1.00 86.81 205 LYS A N 1
ATOM 1557 C CA . LYS A 1 205 ? -8.142 16.677 10.922 1.00 86.81 205 LYS A CA 1
ATOM 1558 C C . LYS A 1 205 ? -8.582 17.993 10.285 1.00 86.81 205 LYS A C 1
ATOM 1560 O O . LYS A 1 205 ? -9.734 18.384 10.450 1.00 86.81 205 LYS A O 1
ATOM 1565 N N . SER A 1 206 ? -7.707 18.626 9.505 1.00 86.19 206 SER A N 1
ATOM 1566 C CA . SER A 1 206 ? -8.016 19.877 8.800 1.00 86.19 206 SER A CA 1
ATOM 1567 C C . SER A 1 206 ? -9.154 19.701 7.795 1.00 86.19 206 SER A C 1
ATOM 1569 O O . SER A 1 206 ? -10.078 20.512 7.771 1.00 86.19 206 SER A O 1
ATOM 1571 N N . LYS A 1 207 ? -9.155 18.594 7.040 1.00 88.44 207 LYS A N 1
ATOM 1572 C CA . LYS A 1 207 ? -10.249 18.251 6.129 1.00 88.44 207 LYS A CA 1
ATOM 1573 C C . LYS A 1 207 ? -11.560 18.026 6.881 1.00 88.44 207 LYS A C 1
ATOM 1575 O O . LYS A 1 207 ? -12.582 18.555 6.473 1.00 88.44 207 LYS A O 1
ATOM 1580 N N . ALA A 1 208 ? -11.543 17.304 8.002 1.00 88.56 208 ALA A N 1
ATOM 1581 C CA . ALA A 1 208 ? -12.749 17.088 8.802 1.00 88.56 208 ALA A CA 1
ATOM 1582 C C . ALA A 1 208 ? -13.318 18.396 9.382 1.00 88.56 208 ALA A C 1
ATOM 1584 O O . ALA A 1 208 ? -14.536 18.564 9.444 1.00 88.56 208 ALA A O 1
ATOM 1585 N N . VAL A 1 209 ? -12.457 19.331 9.799 1.00 91.44 209 VAL A N 1
ATOM 1586 C CA . VAL A 1 209 ? -12.875 20.669 10.255 1.00 91.44 209 VAL A CA 1
ATOM 1587 C C . VAL A 1 209 ? -13.487 21.466 9.104 1.00 91.44 209 VAL A C 1
ATOM 1589 O O . VAL A 1 209 ? -14.565 22.035 9.279 1.00 91.44 209 VAL A O 1
ATOM 1592 N N . HIS A 1 210 ? -12.850 21.455 7.929 1.00 91.56 210 HIS A N 1
ATOM 1593 C CA . HIS A 1 210 ? -13.383 22.086 6.722 1.00 91.56 210 HIS A CA 1
ATOM 1594 C C . HIS A 1 210 ? -14.740 21.501 6.344 1.00 91.56 210 HIS A C 1
ATOM 1596 O O . HIS A 1 210 ? -15.711 22.240 6.262 1.00 91.56 210 HIS A O 1
ATOM 1602 N N . ASP A 1 211 ? -14.847 20.179 6.217 1.00 92.44 211 ASP A N 1
ATOM 1603 C CA . ASP A 1 211 ? -16.085 19.492 5.841 1.00 92.44 211 ASP A CA 1
ATOM 1604 C C . ASP A 1 211 ? -17.230 19.821 6.822 1.00 92.44 211 ASP A C 1
ATOM 1606 O O . ASP A 1 211 ? -18.361 20.069 6.404 1.00 92.44 211 ASP A O 1
ATOM 1610 N N . ARG A 1 212 ? -16.942 19.919 8.130 1.00 93.69 212 ARG A N 1
ATOM 1611 C CA . ARG A 1 212 ? -17.920 20.357 9.147 1.00 93.69 212 ARG A CA 1
ATOM 1612 C C . ARG A 1 212 ? -18.341 21.818 8.989 1.00 93.69 212 ARG A C 1
ATOM 1614 O O . ARG A 1 212 ? -19.497 22.135 9.264 1.00 93.69 212 ARG A O 1
ATOM 1621 N N . ALA A 1 213 ? -17.429 22.704 8.595 1.00 91.88 213 ALA A N 1
ATOM 1622 C CA . ALA A 1 213 ? -17.757 24.097 8.302 1.00 91.88 213 ALA A CA 1
ATOM 1623 C C . ALA A 1 213 ? -18.608 24.201 7.024 1.00 91.88 213 ALA A C 1
ATOM 1625 O O . ALA A 1 213 ? -19.643 24.861 7.033 1.00 91.88 213 ALA A O 1
ATOM 1626 N N . GLN A 1 214 ? -18.239 23.464 5.972 1.00 94.38 214 GLN A N 1
ATOM 1627 C CA . GLN A 1 214 ? -18.946 23.423 4.688 1.00 94.38 214 GLN A CA 1
ATOM 1628 C C . GLN A 1 214 ? -20.346 22.814 4.790 1.00 94.38 214 GLN A C 1
ATOM 1630 O O . GLN A 1 214 ? -21.265 23.247 4.098 1.00 94.38 214 GLN A O 1
ATOM 1635 N N . ALA A 1 215 ? -20.545 21.840 5.682 1.00 93.00 215 ALA A N 1
ATOM 1636 C CA . ALA A 1 215 ? -21.855 21.236 5.911 1.00 93.00 215 ALA A CA 1
ATOM 1637 C C . ALA A 1 215 ? -22.911 22.254 6.383 1.00 93.00 215 ALA A C 1
ATOM 1639 O O . ALA A 1 215 ? -24.098 22.042 6.139 1.00 93.00 215 ALA A O 1
ATOM 1640 N N . LYS A 1 216 ? -22.489 23.358 7.019 1.00 93.12 216 LYS A N 1
ATOM 1641 C CA . LYS A 1 216 ? -23.376 24.432 7.498 1.00 93.12 216 LYS A CA 1
ATOM 1642 C C . LYS A 1 216 ? -23.734 25.460 6.422 1.00 93.12 216 LYS A C 1
ATOM 1644 O O . LYS A 1 216 ? -24.654 26.240 6.636 1.00 93.12 216 LYS A O 1
ATOM 1649 N N . LEU A 1 217 ? -23.014 25.467 5.301 1.00 94.12 217 LEU A N 1
ATOM 1650 C CA . LEU A 1 217 ? -23.211 26.411 4.204 1.00 94.12 217 LEU A CA 1
ATOM 1651 C C . LEU A 1 217 ? -24.181 25.854 3.157 1.00 94.12 217 LEU A C 1
ATOM 1653 O O . LEU A 1 217 ? -24.294 24.630 2.969 1.00 94.12 217 LEU A O 1
ATOM 1657 N N . LEU A 1 218 ? -24.859 26.763 2.451 1.00 93.94 218 LEU A N 1
ATOM 1658 C CA . LEU A 1 218 ? -25.700 26.418 1.308 1.00 93.94 218 LEU A CA 1
ATOM 1659 C C . LEU A 1 218 ? -24.829 25.910 0.155 1.00 93.94 218 LEU A C 1
ATOM 1661 O O . LEU A 1 218 ? -23.666 26.277 0.030 1.00 93.94 218 LEU A O 1
ATOM 1665 N N . ALA A 1 219 ? -25.387 25.057 -0.708 1.00 93.69 219 ALA A N 1
ATOM 1666 C CA . ALA A 1 219 ? -24.611 24.335 -1.721 1.00 93.69 219 ALA A CA 1
ATOM 1667 C C . ALA A 1 219 ? -23.754 25.237 -2.632 1.00 93.69 219 ALA A C 1
ATOM 1669 O O . ALA A 1 219 ? -22.666 24.830 -3.023 1.00 93.69 219 ALA A O 1
ATOM 1670 N N . HIS A 1 220 ? -24.220 26.451 -2.934 1.00 92.69 220 HIS A N 1
ATOM 1671 C CA . HIS A 1 220 ? -23.519 27.410 -3.793 1.00 92.69 220 HIS A CA 1
ATOM 1672 C C . HIS A 1 220 ? -22.402 28.189 -3.079 1.00 92.69 220 HIS A C 1
ATOM 1674 O O . HIS A 1 220 ? -21.551 28.772 -3.739 1.00 92.69 220 HIS A O 1
ATOM 1680 N N . GLU A 1 221 ? -22.389 28.194 -1.746 1.00 92.56 221 GLU A N 1
ATOM 1681 C CA . GLU A 1 221 ? -21.367 28.857 -0.924 1.00 92.56 221 GLU A CA 1
ATOM 1682 C C . GLU A 1 221 ? -20.250 27.888 -0.523 1.00 92.56 221 GLU A C 1
ATOM 1684 O O . GLU A 1 221 ? -19.268 28.284 0.109 1.00 92.56 221 GLU A O 1
ATOM 1689 N N . ARG A 1 222 ? -20.406 26.599 -0.856 1.00 95.00 222 ARG A N 1
ATOM 1690 C CA . ARG A 1 222 ? -19.447 25.580 -0.461 1.00 95.00 222 ARG A CA 1
ATOM 1691 C C . ARG A 1 222 ? -18.170 25.680 -1.277 1.00 95.00 222 ARG A C 1
ATOM 1693 O O . ARG A 1 222 ? -18.204 25.734 -2.502 1.00 95.00 222 ARG A O 1
ATOM 1700 N N . THR A 1 223 ? -17.037 25.624 -0.592 1.00 94.12 223 THR A N 1
ATOM 1701 C CA . THR A 1 223 ? -15.709 25.652 -1.201 1.00 94.12 223 THR A CA 1
ATOM 1702 C C . THR A 1 223 ? -15.009 24.305 -1.073 1.00 94.12 223 THR A C 1
ATOM 1704 O O . THR A 1 223 ? -15.169 23.569 -0.091 1.00 94.12 223 THR A O 1
ATOM 1707 N N . ALA A 1 224 ? -14.212 23.967 -2.089 1.00 90.19 224 ALA A N 1
ATOM 1708 C CA . ALA A 1 224 ? -13.362 22.787 -2.057 1.00 90.19 224 ALA A CA 1
ATOM 1709 C C . ALA A 1 224 ? -12.275 22.945 -0.984 1.00 90.19 224 ALA A C 1
ATOM 1711 O O . ALA A 1 224 ? -11.745 24.036 -0.771 1.00 90.19 224 ALA A O 1
ATOM 1712 N N . PHE A 1 225 ? -11.945 21.851 -0.298 1.00 86.94 225 PHE A N 1
ATOM 1713 C CA . PHE A 1 225 ? -10.825 21.845 0.635 1.00 86.94 225 PHE A CA 1
ATOM 1714 C C . PHE A 1 225 ? -9.519 21.955 -0.152 1.00 86.94 225 PHE A C 1
ATOM 1716 O O . PHE A 1 225 ? -9.152 21.025 -0.868 1.00 86.94 225 PHE A O 1
ATOM 1723 N N . VAL A 1 226 ? -8.817 23.077 -0.008 1.00 83.19 226 VAL A N 1
ATOM 1724 C CA . VAL A 1 226 ? -7.487 23.267 -0.590 1.00 83.19 226 VAL A CA 1
ATOM 1725 C C . VAL A 1 226 ? -6.457 22.872 0.456 1.00 83.19 226 VAL A C 1
ATOM 1727 O O . VAL A 1 226 ? -6.399 23.456 1.538 1.00 83.19 226 VAL A O 1
ATOM 1730 N N . THR A 1 227 ? -5.656 21.857 0.147 1.00 82.56 227 THR A N 1
ATOM 1731 C CA . THR A 1 227 ? -4.559 21.432 1.012 1.00 82.56 227 THR A CA 1
ATOM 1732 C C . THR A 1 227 ? -3.240 21.981 0.485 1.00 82.56 227 THR A C 1
ATOM 1734 O O . THR A 1 227 ? -3.001 21.988 -0.722 1.00 82.56 227 THR A O 1
ATOM 1737 N N . THR A 1 228 ? -2.375 22.437 1.386 1.00 82.75 228 THR A N 1
ATOM 1738 C CA . THR A 1 228 ? -1.005 22.796 1.025 1.00 82.75 228 THR A CA 1
ATOM 1739 C C . THR A 1 228 ? -0.215 21.509 0.832 1.00 82.75 228 THR A C 1
ATOM 1741 O O . THR A 1 228 ? 0.186 20.869 1.805 1.00 82.75 228 THR A O 1
ATOM 1744 N N . LEU A 1 229 ? -0.029 21.117 -0.425 1.00 81.69 229 LEU A N 1
ATOM 1745 C CA . LEU A 1 229 ? 0.819 19.991 -0.799 1.00 81.69 229 LEU A CA 1
ATOM 1746 C C . LEU A 1 229 ? 2.287 20.364 -0.564 1.00 81.69 229 LEU A C 1
ATOM 1748 O O . LEU A 1 229 ? 2.717 21.471 -0.898 1.00 81.69 229 LEU A O 1
ATOM 1752 N N . ARG A 1 230 ? 3.057 19.445 0.020 1.00 83.31 230 ARG A N 1
ATOM 1753 C CA . ARG A 1 230 ? 4.503 19.596 0.193 1.00 83.31 230 ARG A CA 1
ATOM 1754 C C . ARG A 1 230 ? 5.194 18.527 -0.637 1.00 83.31 230 ARG A C 1
ATOM 1756 O O . ARG A 1 230 ? 4.932 17.347 -0.441 1.00 83.31 230 ARG A O 1
ATOM 1763 N N . PHE A 1 231 ? 6.057 18.941 -1.557 1.00 87.06 231 PHE A N 1
ATOM 1764 C CA . PHE A 1 231 ? 6.867 17.996 -2.315 1.00 87.06 231 PHE A CA 1
ATOM 1765 C C . PHE A 1 231 ? 7.914 17.354 -1.408 1.00 87.06 231 PHE A C 1
ATOM 1767 O O . PHE A 1 231 ? 8.554 18.042 -0.604 1.00 87.06 231 PHE A O 1
ATOM 1774 N N . SER A 1 232 ? 8.077 16.047 -1.562 1.00 84.62 232 SER A N 1
ATOM 1775 C CA . SER A 1 232 ? 9.129 15.278 -0.923 1.00 84.62 232 SER A CA 1
ATOM 1776 C C . SER A 1 232 ? 10.470 15.658 -1.543 1.00 84.62 232 SER A C 1
ATOM 1778 O O . SER A 1 232 ? 10.585 15.783 -2.763 1.00 84.62 232 SER A O 1
ATOM 1780 N N . SER A 1 233 ? 11.498 15.864 -0.721 1.00 82.12 233 SER A N 1
ATOM 1781 C CA . SER A 1 233 ? 12.821 16.260 -1.222 1.00 82.12 233 SER A CA 1
ATOM 1782 C C . SER A 1 233 ? 13.578 15.107 -1.882 1.00 82.12 233 SER A C 1
ATOM 1784 O O . SER A 1 233 ? 14.465 15.356 -2.692 1.00 82.12 233 SER A O 1
ATOM 1786 N N . ASN A 1 234 ? 13.238 13.864 -1.524 1.00 79.62 234 ASN A N 1
ATOM 1787 C CA . ASN A 1 234 ? 14.020 12.675 -1.869 1.00 79.62 234 ASN A CA 1
ATOM 1788 C C . ASN A 1 234 ? 13.187 11.592 -2.569 1.00 79.62 234 ASN A C 1
ATOM 1790 O O . ASN A 1 234 ? 13.705 10.515 -2.828 1.00 79.62 234 ASN A O 1
ATOM 1794 N N . ALA A 1 235 ? 11.913 11.855 -2.870 1.00 84.88 235 ALA A N 1
ATOM 1795 C CA . ALA A 1 235 ? 11.035 10.870 -3.488 1.00 84.88 235 ALA A CA 1
ATOM 1796 C C . ALA A 1 235 ? 10.347 11.419 -4.740 1.00 84.88 235 ALA A C 1
ATOM 1798 O O . ALA A 1 235 ? 10.024 12.606 -4.850 1.00 84.88 235 ALA A O 1
ATOM 1799 N N . GLY A 1 236 ? 10.094 10.529 -5.693 1.00 89.19 236 GLY A N 1
ATOM 1800 C CA . GLY A 1 236 ? 9.450 10.872 -6.954 1.00 89.19 236 GLY A CA 1
ATOM 1801 C C . GLY A 1 236 ? 8.960 9.655 -7.717 1.00 89.19 236 GLY A C 1
ATOM 1802 O O . GLY A 1 236 ? 9.073 8.524 -7.260 1.00 89.19 236 GLY A O 1
ATOM 1803 N N . TYR A 1 237 ? 8.417 9.886 -8.902 1.00 90.06 237 TYR A N 1
ATOM 1804 C CA . TYR A 1 237 ? 8.003 8.846 -9.827 1.00 90.06 237 TYR A CA 1
ATOM 1805 C C . TYR A 1 237 ? 8.612 9.118 -11.193 1.00 90.06 237 TYR A C 1
ATOM 1807 O O . TYR A 1 237 ? 8.423 10.192 -11.761 1.00 90.06 237 TYR A O 1
ATOM 1815 N N . LEU A 1 238 ? 9.314 8.133 -11.741 1.00 90.69 238 LEU A N 1
ATOM 1816 C CA . LEU A 1 238 ? 9.722 8.136 -13.137 1.00 90.69 238 LEU A CA 1
ATOM 1817 C C . LEU A 1 238 ? 8.609 7.505 -13.973 1.00 90.69 238 LEU A C 1
ATOM 1819 O O . LEU A 1 238 ? 8.295 6.322 -13.812 1.00 90.69 238 LEU A O 1
ATOM 1823 N N . ILE A 1 239 ? 8.016 8.292 -14.864 1.00 92.94 239 ILE A N 1
ATOM 1824 C CA . ILE A 1 239 ? 7.006 7.850 -15.823 1.00 92.94 239 ILE A CA 1
ATOM 1825 C C . ILE A 1 239 ? 7.694 7.700 -17.173 1.00 92.94 239 ILE A C 1
ATOM 1827 O O . ILE A 1 239 ? 8.218 8.670 -17.700 1.00 92.94 239 ILE A O 1
ATOM 1831 N N . PHE A 1 240 ? 7.715 6.500 -17.742 1.00 93.81 240 PHE A N 1
ATOM 1832 C CA . PHE A 1 240 ? 8.452 6.210 -18.974 1.00 93.81 240 PHE A CA 1
ATOM 1833 C C . PHE A 1 240 ? 7.574 5.492 -19.993 1.00 93.81 240 PHE A C 1
ATOM 1835 O O . PHE A 1 240 ? 6.877 4.529 -19.655 1.00 93.81 240 PHE A O 1
ATOM 1842 N N . LYS A 1 241 ? 7.631 5.942 -21.251 1.00 93.19 241 LYS A N 1
ATOM 1843 C CA . LYS A 1 241 ? 6.981 5.295 -22.390 1.00 93.19 241 LYS A CA 1
ATOM 1844 C C . LYS A 1 241 ? 7.955 4.364 -23.095 1.00 93.19 241 LYS A C 1
ATOM 1846 O O . LYS A 1 241 ? 8.842 4.808 -23.821 1.00 93.19 241 LYS A O 1
ATOM 1851 N N . GLU A 1 242 ? 7.706 3.063 -22.987 1.00 91.56 242 GLU A N 1
ATOM 1852 C CA . GLU A 1 242 ? 8.325 2.084 -23.879 1.00 91.56 242 GLU A CA 1
ATOM 1853 C C . GLU A 1 242 ? 7.297 1.514 -24.869 1.00 91.56 242 GLU A C 1
ATOM 1855 O O . GLU A 1 242 ? 6.804 2.234 -25.734 1.00 91.56 242 GLU A O 1
ATOM 1860 N N . LYS A 1 243 ? 6.946 0.226 -24.750 1.00 89.88 243 LYS A N 1
ATOM 1861 C CA . LYS A 1 243 ? 5.774 -0.361 -25.423 1.00 89.88 243 LYS A CA 1
ATOM 1862 C C . LYS A 1 243 ? 4.474 0.035 -24.714 1.00 89.88 243 LYS A C 1
ATOM 1864 O O . LYS A 1 243 ? 3.448 0.232 -25.354 1.00 89.88 243 LYS A O 1
ATOM 1869 N N . SER A 1 244 ? 4.543 0.194 -23.396 1.00 89.62 244 SER A N 1
ATOM 1870 C CA . SER A 1 244 ? 3.491 0.707 -22.517 1.00 89.62 244 SER A CA 1
ATOM 1871 C C . SER A 1 244 ? 4.072 1.783 -21.601 1.00 89.62 244 SER A C 1
ATOM 1873 O O . SER A 1 244 ? 5.293 1.872 -21.457 1.00 89.62 244 SER A O 1
ATOM 1875 N N . VAL A 1 245 ? 3.215 2.588 -20.971 1.00 89.50 245 VAL A N 1
ATOM 1876 C CA . VAL A 1 245 ? 3.660 3.529 -19.935 1.00 89.50 245 VAL A CA 1
ATOM 1877 C C . VAL A 1 245 ? 3.870 2.793 -18.619 1.00 89.50 245 VAL A C 1
ATOM 1879 O O . VAL A 1 245 ? 3.016 2.025 -18.169 1.00 89.50 245 VAL A O 1
ATOM 1882 N N . VAL A 1 246 ? 5.017 3.036 -17.997 1.00 87.44 246 VAL A N 1
ATOM 1883 C CA . VAL A 1 246 ? 5.393 2.487 -16.695 1.00 87.44 246 VAL A CA 1
ATOM 1884 C C . VAL A 1 246 ? 5.646 3.647 -15.743 1.00 87.44 246 VAL A C 1
ATOM 1886 O O . VAL A 1 246 ? 6.305 4.606 -16.119 1.00 87.44 246 VAL A O 1
ATOM 1889 N N . ALA A 1 247 ? 5.129 3.548 -14.517 1.00 86.12 247 ALA A N 1
ATOM 1890 C CA . ALA A 1 247 ? 5.461 4.463 -13.427 1.00 86.12 247 ALA A CA 1
ATOM 1891 C C . ALA A 1 247 ? 6.271 3.702 -12.375 1.00 86.12 247 ALA A C 1
ATOM 1893 O O . ALA A 1 247 ? 5.792 2.688 -11.850 1.00 86.12 247 ALA A O 1
ATOM 1894 N N . MET A 1 248 ? 7.475 4.186 -12.091 1.00 84.50 248 MET A N 1
ATOM 1895 C CA . MET A 1 248 ? 8.411 3.631 -11.119 1.00 84.50 248 MET A CA 1
ATOM 1896 C C . MET A 1 248 ? 8.597 4.633 -9.982 1.00 84.50 248 MET A C 1
ATOM 1898 O O . MET A 1 248 ? 8.975 5.770 -10.239 1.00 84.50 248 MET A O 1
ATOM 1902 N N . GLY A 1 249 ? 8.320 4.222 -8.744 1.00 82.00 249 GLY A N 1
ATOM 1903 C CA . GLY A 1 249 ? 8.628 5.038 -7.569 1.00 82.00 249 GLY A CA 1
ATOM 1904 C C . GLY A 1 249 ? 10.137 5.104 -7.335 1.00 82.00 249 GLY A C 1
ATOM 1905 O O . GLY A 1 249 ? 10.826 4.094 -7.466 1.00 82.00 249 GLY A O 1
ATOM 1906 N N . LEU A 1 250 ? 10.624 6.292 -7.005 1.00 78.38 250 LEU A N 1
ATOM 1907 C CA . LEU A 1 250 ? 11.991 6.608 -6.615 1.00 78.38 250 LEU A CA 1
ATOM 1908 C C . LEU A 1 250 ? 11.950 7.016 -5.138 1.00 78.38 250 LEU A C 1
ATOM 1910 O O . LEU A 1 250 ? 11.131 7.862 -4.768 1.00 78.38 250 LEU A O 1
ATOM 1914 N N . THR A 1 251 ? 12.790 6.391 -4.317 1.00 70.38 251 THR A N 1
ATOM 1915 C CA . THR A 1 251 ? 12.867 6.577 -2.857 1.00 70.38 251 THR A CA 1
ATOM 1916 C C . THR A 1 251 ? 14.308 6.640 -2.394 1.00 70.38 251 THR A C 1
ATOM 1918 O O . THR A 1 251 ? 15.094 5.797 -2.901 1.00 70.38 251 THR A O 1
#

Secondary structure (DSSP, 8-state):
---HHHHHHHTTPPPPPTTHHHHHHHHHHHHHHS--SSHHHHT--STTT--HHHHHH--HHHHHHHHHH--SS-TT--S---PPP--THHHHHHHHT--PPPPP-----------------------S----TTTTTHHHHHHHHHHHHHH----SPPPP---------TTTHHHHHHHHHHHHHSPTT-EEEEEEEEPPTTHHHHHHHHHHHHTTS-GGG--------EEEEEEEEEEEESSSEEEEEE-

InterPro domains:
  IPR029526 PiggyBac transposable element-derived protein [PF13843] (13-96)

Foldseek 3Di:
DCDLQVLCVVVVHDGDDPCLVVLLVVVVVVCVVVPDPDPVQQVDPDPPRYDPVNVVSDDPVVSVSSVVSDFQADPVPDQPPDPPDDDPPVVVVVVVVPDDDDDDDDDDDDDDDDDDDDDPDDDPPDPPDDRDPCPRCVVVVVVVVVVCVVPDDDDDDDDDDDDDDDPQDPQCVVVVVVLQVVQQPDDAFDKDKFFDWDDPVCVVVQVVVLVVVQVPDDPVPHDDDDDDTDTDPFKIWMWHHHVHTDIDIGD